Protein AF-A0A131YXI3-F1 (afdb_monomer)

pLDDT: mean 85.69, std 17.74, range [37.62, 98.31]

Mean predicted aligned error: 20.22 Å

Radius of gyration: 59.99 Å; Cα contacts (8 Å, |Δi|>4): 44; chains: 1; bounding box: 126×64×172 Å

Foldseek 3Di:
DDDDDDDDDDDDDPDDPPDDDDDDDDPDDDPVVVVVVVVVVVVVVVVVVVVVVVVVVVVVVVVVVVVVVVVVVVVVVVVVVVVVVVVVVVVVVVVVVVVVVVVVVVVVVVVVVVVVVVVVVVLVVVQWDWDQAPVGTDIDHPVVNVLLVVLPDHHPVSSVVSVVVVVVVVVVVVVVVVVVVVVVVVVVVVVVVVVVPDDDDDDDPVVVVVVVVVVVVVVVVVVVVVVVVVVVVVVVVVVVVVVVVVVVVVVVVVVVVVVVVVVVVVVVVVVVVVVVVVVVVVVVVVVVVVVVVVVVVVVVVVVVVVVD

Structure (mmCIF, N/CA/C/O backbone):
data_AF-A0A131YXI3-F1
#
_entry.id   AF-A0A131YXI3-F1
#
loop_
_atom_site.group_PDB
_atom_site.id
_atom_site.type_symbol
_atom_site.label_atom_id
_atom_site.label_alt_id
_atom_site.label_comp_id
_atom_site.label_asym_id
_atom_site.label_entity_id
_atom_site.label_seq_id
_atom_site.pdbx_PDB_ins_code
_atom_site.Cartn_x
_atom_site.Cartn_y
_atom_site.Cartn_z
_atom_site.occupancy
_atom_site.B_iso_or_equiv
_atom_site.auth_seq_id
_atom_site.auth_comp_id
_atom_site.auth_asym_id
_atom_site.auth_atom_id
_atom_site.pdbx_PDB_model_num
ATOM 1 N N . MET A 1 1 ? 8.449 35.437 -51.346 1.00 37.91 1 MET A N 1
ATOM 2 C CA . MET A 1 1 ? 9.181 36.717 -51.220 1.00 37.91 1 MET A CA 1
ATOM 3 C C . MET A 1 1 ? 10.650 36.372 -50.973 1.00 37.91 1 MET A C 1
ATOM 5 O O . MET A 1 1 ? 10.891 35.677 -50.001 1.00 37.91 1 MET A O 1
ATOM 9 N N . ARG A 1 2 ? 11.565 36.800 -51.871 1.00 43.09 2 ARG A N 1
ATOM 10 C CA . ARG A 1 2 ? 13.055 36.691 -51.828 1.00 43.09 2 ARG A CA 1
ATOM 11 C C . ARG A 1 2 ? 13.613 35.250 -51.816 1.00 43.09 2 ARG A C 1
ATOM 13 O O . ARG A 1 2 ? 13.581 34.593 -50.792 1.00 43.09 2 ARG A O 1
ATOM 20 N N . ILE A 1 3 ? 13.964 34.609 -52.938 1.00 42.53 3 ILE A N 1
ATOM 21 C CA . ILE A 1 3 ? 15.100 34.832 -53.867 1.00 42.53 3 ILE A CA 1
ATOM 22 C C . ILE A 1 3 ? 16.412 35.158 -53.142 1.00 42.53 3 ILE A C 1
ATOM 24 O O . ILE A 1 3 ? 16.565 36.275 -52.664 1.00 42.53 3 ILE A O 1
ATOM 28 N N . SER A 1 4 ? 17.335 34.187 -53.122 1.00 38.84 4 SER A N 1
ATOM 29 C CA . SER A 1 4 ? 18.690 34.334 -53.681 1.00 38.84 4 SER A CA 1
ATOM 30 C C . SER A 1 4 ? 19.349 32.960 -53.850 1.00 38.84 4 SER A C 1
ATOM 32 O O . SER A 1 4 ? 19.723 32.295 -52.889 1.00 38.84 4 SER A O 1
ATOM 34 N N . ARG A 1 5 ? 19.446 32.542 -55.116 1.00 46.75 5 ARG A N 1
ATOM 35 C CA . ARG A 1 5 ? 20.405 31.560 -55.632 1.00 46.75 5 ARG A CA 1
ATOM 36 C C . ARG A 1 5 ? 21.725 32.294 -55.839 1.00 46.75 5 ARG A C 1
ATOM 38 O O . ARG A 1 5 ? 21.709 33.295 -56.541 1.00 46.75 5 ARG A O 1
ATOM 45 N N . GLU A 1 6 ? 22.834 31.735 -55.378 1.00 42.12 6 GLU A N 1
ATOM 46 C CA . GLU A 1 6 ? 24.148 31.980 -55.978 1.00 42.12 6 GLU A CA 1
ATOM 47 C C . GLU A 1 6 ? 24.960 30.684 -55.929 1.00 42.12 6 GLU A C 1
ATOM 49 O O . GLU A 1 6 ? 25.437 30.248 -54.884 1.00 42.12 6 GLU A O 1
ATOM 54 N N . GLY A 1 7 ? 25.053 30.034 -57.091 1.00 40.47 7 GLY A N 1
ATOM 55 C CA . GLY A 1 7 ? 26.046 29.005 -57.353 1.00 40.47 7 GLY A CA 1
ATOM 56 C C . GLY A 1 7 ? 27.387 29.669 -57.646 1.00 40.47 7 GLY A C 1
ATOM 57 O O . GLY A 1 7 ? 27.450 30.647 -58.389 1.00 40.47 7 GLY A O 1
ATOM 58 N N . ARG A 1 8 ? 28.462 29.123 -57.080 1.00 46.50 8 ARG A N 1
ATOM 59 C CA . ARG A 1 8 ? 29.836 29.440 -57.476 1.00 46.50 8 ARG A CA 1
ATOM 60 C C . ARG A 1 8 ? 30.402 28.250 -58.252 1.00 46.50 8 ARG A C 1
ATOM 62 O O . ARG A 1 8 ? 30.513 27.175 -57.666 1.00 46.50 8 ARG A O 1
ATOM 69 N N . PRO A 1 9 ? 30.761 28.405 -59.535 1.00 48.03 9 PRO A N 1
ATOM 70 C CA . PRO A 1 9 ? 31.589 27.436 -60.228 1.00 48.03 9 PRO A CA 1
ATOM 71 C C . PRO A 1 9 ? 33.062 27.676 -59.882 1.00 48.03 9 PRO A C 1
ATOM 73 O O . PRO A 1 9 ? 33.543 28.809 -59.873 1.00 48.03 9 PRO A O 1
ATOM 76 N N . PHE A 1 10 ? 33.773 26.588 -59.594 1.00 40.12 10 PHE A N 1
ATOM 77 C CA . PHE A 1 10 ? 35.220 26.576 -59.422 1.00 40.12 10 PHE A CA 1
ATOM 78 C C . PHE A 1 10 ? 35.871 26.821 -60.789 1.00 40.12 10 PHE A C 1
ATOM 80 O O . PHE A 1 10 ? 35.765 26.009 -61.706 1.00 40.12 10 PHE A O 1
ATOM 87 N N . THR A 1 11 ? 36.515 27.973 -60.937 1.00 39.66 11 THR A N 1
ATOM 88 C CA . THR A 1 11 ? 37.322 28.327 -62.101 1.00 39.66 11 THR A CA 1
ATOM 89 C C . THR A 1 11 ? 38.672 27.617 -62.008 1.00 39.66 11 THR A C 1
ATOM 91 O O . THR A 1 11 ? 39.490 27.970 -61.161 1.00 39.66 11 THR A O 1
ATOM 94 N N . SER A 1 12 ? 38.931 26.645 -62.882 1.00 40.12 12 SER A N 1
ATOM 95 C CA . SER A 1 12 ? 40.293 26.199 -63.193 1.00 40.12 12 SER A CA 1
ATOM 96 C C . SER A 1 12 ? 40.657 26.729 -64.575 1.00 40.12 12 SER A C 1
ATOM 98 O O . SER A 1 12 ? 40.255 26.184 -65.602 1.00 40.12 12 SER A O 1
ATOM 100 N N . GLY A 1 13 ? 41.345 27.871 -64.591 1.00 37.62 13 GLY A N 1
ATOM 101 C CA . GLY A 1 13 ? 41.977 28.402 -65.788 1.00 37.62 13 GLY A CA 1
ATOM 102 C C . GLY A 1 13 ? 43.237 27.597 -66.079 1.00 37.62 13 GLY A C 1
ATOM 103 O O . GLY A 1 13 ? 44.231 27.726 -65.371 1.00 37.62 13 GLY A O 1
ATOM 104 N N . SER A 1 14 ? 43.195 26.776 -67.125 1.00 41.25 14 SER A N 1
ATOM 105 C CA . SER A 1 14 ? 44.393 26.238 -67.763 1.00 41.25 14 SER A CA 1
ATOM 106 C C . SER A 1 14 ? 45.003 27.346 -68.625 1.00 41.25 14 SER A C 1
ATOM 108 O O . SER A 1 14 ? 44.526 27.631 -69.723 1.00 41.25 14 SER A O 1
ATOM 110 N N . SER A 1 15 ? 46.018 28.036 -68.106 1.00 41.81 15 SER A N 1
ATOM 111 C CA . SER A 1 15 ? 46.848 28.945 -68.895 1.00 41.81 15 SER A CA 1
ATOM 112 C C . SER A 1 15 ? 47.935 28.145 -69.611 1.00 41.81 15 SER A C 1
ATOM 114 O O . SER A 1 15 ? 48.902 27.660 -69.030 1.00 41.81 15 SER A O 1
ATOM 116 N N . TYR A 1 16 ? 47.724 28.025 -70.916 1.00 45.81 16 TYR A N 1
ATOM 117 C CA . TYR A 1 16 ? 48.643 27.548 -71.938 1.00 45.81 16 TYR A CA 1
ATOM 118 C C . TYR A 1 16 ? 50.019 28.236 -71.822 1.00 45.81 16 TYR A C 1
ATOM 120 O O . TYR A 1 16 ? 50.148 29.444 -72.029 1.00 45.81 16 TYR A O 1
ATOM 128 N N . SER A 1 17 ? 51.054 27.460 -71.493 1.00 45.88 17 SER A N 1
ATOM 129 C CA . SER A 1 17 ? 52.454 27.894 -71.521 1.00 45.88 17 SER A CA 1
ATOM 130 C C . SER A 1 17 ? 52.929 27.984 -72.974 1.00 45.88 17 SER A C 1
ATOM 132 O O . SER A 1 17 ? 53.337 26.997 -73.583 1.00 45.88 17 SER A O 1
ATOM 134 N N . GLY A 1 18 ? 52.845 29.178 -73.558 1.00 43.56 18 GLY A N 1
ATOM 135 C CA . GLY A 1 18 ? 53.464 29.500 -74.840 1.00 43.56 18 GLY A CA 1
ATOM 136 C C . GLY A 1 18 ? 54.936 29.863 -74.660 1.00 43.56 18 GLY A C 1
ATOM 137 O O . GLY A 1 18 ? 55.278 31.042 -74.677 1.00 43.56 18 GLY A O 1
ATOM 138 N N . SER A 1 19 ? 55.815 28.869 -74.505 1.00 41.91 19 SER A N 1
ATOM 139 C CA . SER A 1 19 ? 57.265 29.088 -74.574 1.00 41.91 19 SER A CA 1
ATOM 140 C C . SER A 1 19 ? 57.730 28.976 -76.025 1.00 41.91 19 SER A C 1
ATOM 142 O O . SER A 1 19 ? 57.953 27.889 -76.554 1.00 41.91 19 SER A O 1
ATOM 144 N N . ARG A 1 20 ? 57.848 30.126 -76.692 1.00 48.25 20 ARG A N 1
ATOM 145 C CA . ARG A 1 20 ? 58.620 30.262 -77.929 1.00 48.25 20 ARG A CA 1
ATOM 146 C C . ARG A 1 20 ? 60.098 30.315 -77.548 1.00 48.25 20 ARG A C 1
ATOM 148 O O . ARG A 1 20 ? 60.563 31.347 -77.068 1.00 48.25 20 ARG A O 1
ATOM 155 N N . ARG A 1 21 ? 60.844 29.237 -77.788 1.00 50.53 21 ARG A N 1
ATOM 156 C CA . ARG A 1 21 ? 62.305 29.297 -77.896 1.00 50.53 21 ARG A CA 1
ATOM 157 C C . ARG A 1 21 ? 62.742 28.782 -79.261 1.00 50.53 21 ARG A C 1
ATOM 159 O O . ARG A 1 21 ? 62.328 27.723 -79.714 1.00 50.53 21 ARG A O 1
ATOM 166 N N . SER A 1 22 ? 63.493 29.664 -79.903 1.00 38.88 22 SER A N 1
ATOM 167 C CA . SER A 1 22 ? 64.064 29.606 -81.239 1.00 38.88 22 SER A CA 1
ATOM 168 C C . SER A 1 22 ? 65.143 28.531 -81.365 1.00 38.88 22 SER A C 1
ATOM 170 O O . SER A 1 22 ? 65.828 28.259 -80.385 1.00 38.88 22 SER A O 1
ATOM 172 N N . SER A 1 23 ? 65.262 28.010 -82.592 1.00 51.66 23 SER A N 1
ATOM 173 C CA . SER A 1 23 ? 66.470 27.550 -83.301 1.00 51.66 23 SER A CA 1
ATOM 174 C C . SER A 1 23 ? 67.617 26.936 -82.493 1.00 51.66 23 SER A C 1
ATOM 176 O O . SER A 1 23 ? 68.290 27.647 -81.757 1.00 51.66 23 SER A O 1
ATOM 178 N N . GLU A 1 24 ? 67.987 25.702 -82.825 1.00 40.94 24 GLU A N 1
ATOM 179 C CA . GLU A 1 24 ? 69.177 25.484 -83.656 1.00 40.94 24 GLU A CA 1
ATOM 180 C C . GLU A 1 24 ? 69.225 24.052 -84.192 1.00 40.94 24 GLU A C 1
ATOM 182 O O . GLU A 1 24 ? 68.835 23.080 -83.550 1.00 40.94 24 GLU A O 1
ATOM 187 N N . ASP A 1 25 ? 69.643 24.005 -85.444 1.00 45.81 25 ASP A N 1
ATOM 188 C CA . ASP A 1 25 ? 70.044 22.862 -86.235 1.00 45.81 25 ASP A CA 1
ATOM 189 C C . ASP A 1 25 ? 71.104 22.027 -85.496 1.00 45.81 25 ASP A C 1
ATOM 191 O O . ASP A 1 25 ? 72.118 22.544 -85.027 1.00 45.81 25 ASP A O 1
ATOM 195 N N . SER A 1 26 ? 70.852 20.731 -85.347 1.00 44.72 26 SER A N 1
ATOM 196 C CA . SER A 1 26 ? 71.839 19.736 -84.921 1.00 44.72 26 SER A CA 1
ATOM 197 C C . SER A 1 26 ? 71.417 18.394 -85.495 1.00 44.72 26 SER A C 1
ATOM 199 O O . SER A 1 26 ? 70.887 17.517 -84.815 1.00 44.72 26 SER A O 1
ATOM 201 N N . THR A 1 27 ? 71.615 18.251 -86.803 1.00 53.53 27 THR A N 1
ATOM 202 C CA . THR A 1 27 ? 71.796 16.943 -87.424 1.00 53.53 27 THR A CA 1
ATOM 203 C C . THR A 1 27 ? 73.155 16.402 -86.989 1.00 53.53 27 THR A C 1
ATOM 205 O O . THR A 1 27 ? 74.145 16.548 -87.702 1.00 53.53 27 THR A O 1
ATOM 208 N N . ASP A 1 28 ? 73.208 15.802 -85.804 1.00 45.44 28 ASP A N 1
ATOM 209 C CA . ASP A 1 28 ? 74.317 14.942 -85.406 1.00 45.44 28 ASP A CA 1
ATOM 210 C C . ASP A 1 28 ? 73.736 13.590 -84.984 1.00 45.44 28 ASP A C 1
ATOM 212 O O . ASP A 1 28 ? 72.657 13.518 -84.393 1.00 45.44 28 ASP A O 1
ATOM 216 N N . GLY A 1 29 ? 74.361 12.513 -85.452 1.00 51.72 29 GLY A N 1
ATOM 217 C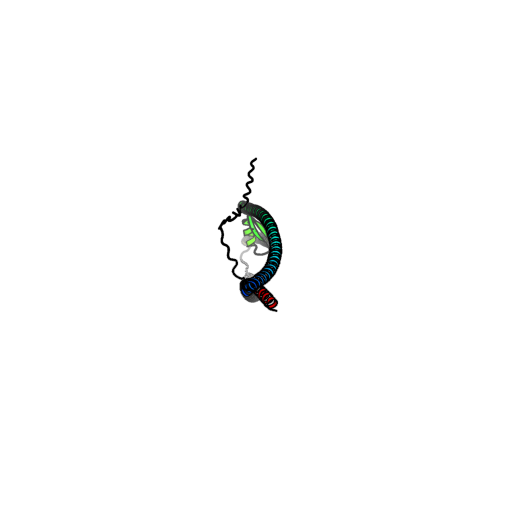 CA . GLY A 1 29 ? 73.737 11.200 -85.608 1.00 51.72 29 GLY A CA 1
ATOM 218 C C . GLY A 1 29 ? 73.033 10.682 -84.352 1.00 51.72 29 GLY A C 1
ATOM 219 O O . GLY A 1 29 ? 73.657 10.506 -83.311 1.00 51.72 29 GLY A O 1
ATOM 220 N N . LEU A 1 30 ? 71.741 10.367 -84.486 1.00 54.22 30 LEU A N 1
ATOM 221 C CA . LEU A 1 30 ? 70.986 9.590 -83.505 1.00 54.22 30 LEU A CA 1
ATOM 222 C C . LEU A 1 30 ? 71.673 8.228 -83.327 1.00 54.22 30 LEU A C 1
ATOM 224 O O . LEU A 1 30 ? 71.473 7.311 -84.128 1.00 54.22 30 LEU A O 1
ATOM 228 N N . ASP A 1 31 ? 72.501 8.098 -82.290 1.00 60.84 31 ASP A N 1
ATOM 229 C CA . ASP A 1 31 ? 73.059 6.816 -81.886 1.00 60.84 31 ASP A CA 1
ATOM 230 C C . ASP A 1 31 ? 71.870 5.916 -81.521 1.00 60.84 31 ASP A C 1
ATOM 232 O O . ASP A 1 31 ? 71.075 6.225 -80.633 1.00 60.84 31 ASP A O 1
ATOM 236 N N . GLY A 1 32 ? 71.686 4.800 -82.231 1.00 64.44 32 GLY A N 1
ATOM 237 C CA . GLY A 1 32 ? 70.520 3.923 -82.058 1.00 64.44 32 GLY A CA 1
ATOM 238 C C . GLY A 1 32 ? 70.372 3.359 -80.636 1.00 64.44 32 GLY A C 1
ATOM 239 O O . GLY A 1 32 ? 69.361 2.730 -80.330 1.00 64.44 32 GLY A O 1
ATOM 240 N N . ARG A 1 33 ? 71.369 3.563 -79.766 1.00 72.56 33 ARG A N 1
ATOM 241 C CA . ARG A 1 33 ? 71.288 3.340 -78.318 1.00 72.56 33 ARG A CA 1
ATOM 242 C C . ARG A 1 33 ? 70.350 4.317 -77.607 1.00 72.56 33 ARG A C 1
ATOM 244 O O . ARG A 1 33 ? 69.547 3.849 -76.807 1.00 72.56 33 ARG A O 1
ATOM 251 N N . ASP A 1 34 ? 70.368 5.604 -77.931 1.00 77.88 34 ASP A N 1
ATOM 252 C CA . ASP A 1 34 ? 69.569 6.618 -77.225 1.00 77.88 34 ASP A CA 1
ATOM 253 C C . ASP A 1 34 ? 68.071 6.455 -77.493 1.00 77.88 34 ASP A C 1
ATOM 255 O O . ASP A 1 34 ? 67.253 6.536 -76.578 1.00 77.88 34 ASP A O 1
ATOM 259 N N . ILE A 1 35 ? 67.706 6.103 -78.728 1.00 78.19 35 ILE A N 1
ATOM 260 C CA . ILE A 1 35 ? 66.317 5.785 -79.093 1.00 78.19 35 ILE A CA 1
ATOM 261 C C . ILE A 1 35 ? 65.833 4.526 -78.357 1.00 78.19 35 ILE A C 1
ATOM 263 O O . ILE A 1 35 ? 64.684 4.464 -77.925 1.00 78.19 35 ILE A O 1
ATOM 267 N N . ARG A 1 36 ? 66.703 3.521 -78.176 1.00 80.88 36 ARG A N 1
ATOM 268 C CA . ARG A 1 36 ? 66.360 2.310 -77.411 1.00 80.88 36 ARG A CA 1
ATOM 269 C C . ARG A 1 36 ? 66.176 2.602 -75.924 1.00 80.88 36 ARG A C 1
ATOM 271 O O . ARG A 1 36 ? 65.254 2.054 -75.333 1.00 80.88 36 ARG A O 1
ATOM 278 N N . HIS A 1 37 ? 66.999 3.470 -75.340 1.00 85.31 37 HIS A N 1
ATOM 279 C CA . HIS A 1 37 ? 66.835 3.901 -73.950 1.00 85.31 37 HIS A CA 1
ATOM 280 C C . HIS A 1 37 ? 65.542 4.701 -73.748 1.00 85.31 37 HIS A C 1
ATOM 282 O O . HIS A 1 37 ? 64.778 4.386 -72.845 1.00 85.31 37 HIS A O 1
ATOM 288 N N . GLN A 1 38 ? 65.223 5.640 -74.644 1.00 86.31 38 GLN A N 1
ATOM 289 C CA . GLN A 1 38 ? 63.955 6.378 -74.591 1.00 86.31 38 GLN A CA 1
ATOM 290 C C . GLN A 1 38 ? 62.734 5.463 -74.753 1.00 86.31 38 GLN A C 1
ATOM 292 O O . GLN A 1 38 ? 61.739 5.631 -74.051 1.00 86.31 38 GLN A O 1
ATOM 297 N N . LEU A 1 39 ? 62.805 4.474 -75.651 1.00 87.50 39 LEU A N 1
ATOM 298 C CA . LEU A 1 39 ? 61.750 3.472 -75.801 1.00 87.50 39 LEU A CA 1
ATOM 299 C C . LEU A 1 39 ? 61.578 2.658 -74.511 1.00 87.50 39 LEU A C 1
ATOM 301 O O . LEU A 1 39 ? 60.454 2.492 -74.044 1.00 87.50 39 LEU A O 1
ATOM 305 N N . GLN A 1 40 ? 62.682 2.217 -73.905 1.00 91.38 40 GLN A N 1
ATOM 306 C CA . GLN A 1 40 ? 62.667 1.481 -72.643 1.00 91.38 40 GLN A CA 1
ATOM 307 C C . GLN A 1 40 ? 62.082 2.316 -71.489 1.00 91.38 40 GLN A C 1
ATOM 309 O O . GLN A 1 40 ? 61.280 1.80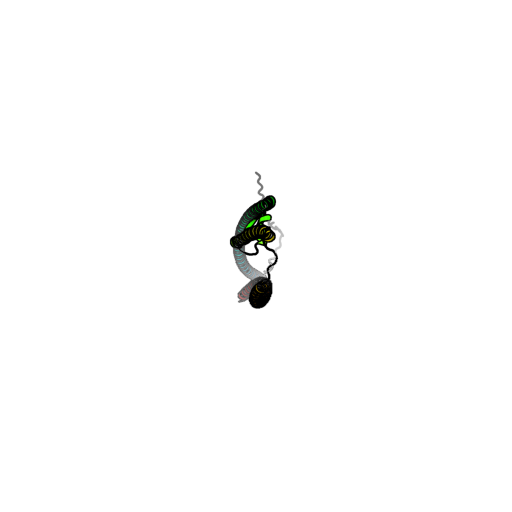1 -70.711 1.00 91.38 40 GLN A O 1
ATOM 314 N N . ASP A 1 41 ? 62.413 3.606 -71.399 1.00 91.69 41 ASP A N 1
ATOM 315 C CA . ASP A 1 41 ? 61.877 4.514 -70.377 1.00 91.69 41 ASP A CA 1
ATOM 316 C C . ASP A 1 41 ? 60.364 4.728 -70.536 1.00 91.69 41 ASP A C 1
ATOM 318 O O . ASP A 1 41 ? 59.614 4.741 -69.553 1.00 91.69 41 ASP A O 1
ATOM 322 N N . VAL A 1 42 ? 59.887 4.855 -71.780 1.00 92.69 42 VAL A N 1
ATOM 323 C CA . VAL A 1 42 ? 58.453 4.952 -72.089 1.00 92.69 42 VAL A CA 1
ATOM 324 C C . VAL A 1 42 ? 57.734 3.647 -71.747 1.00 92.69 42 VAL A C 1
ATOM 326 O O . VAL A 1 42 ? 56.666 3.684 -71.133 1.00 92.69 42 VAL A O 1
ATOM 329 N N . GLU A 1 43 ? 58.316 2.495 -72.083 1.00 92.62 43 GLU A N 1
ATOM 330 C CA . GLU A 1 43 ? 57.773 1.179 -71.732 1.00 92.62 43 GLU A CA 1
ATOM 331 C C . GLU A 1 43 ? 57.699 0.972 -70.211 1.00 92.62 43 GLU A C 1
ATOM 333 O O . GLU A 1 43 ? 56.699 0.464 -69.692 1.00 92.6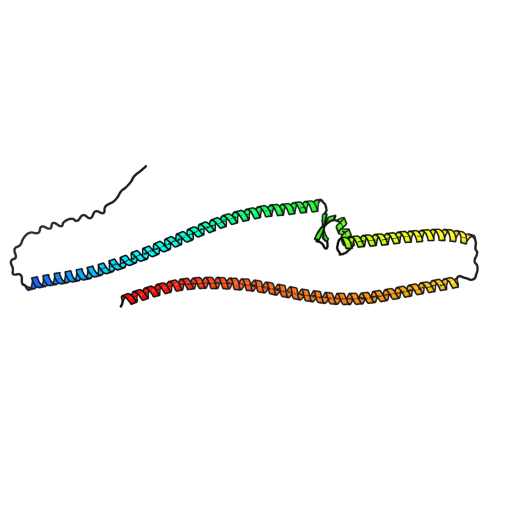2 43 GLU A O 1
ATOM 338 N N . GLU A 1 44 ? 58.722 1.396 -69.466 1.00 94.19 44 GLU A N 1
ATOM 339 C CA . GLU A 1 44 ? 58.734 1.304 -68.006 1.00 94.19 44 GLU A CA 1
ATOM 340 C C . GLU A 1 44 ? 57.725 2.269 -67.365 1.00 94.19 44 GLU A C 1
ATOM 342 O O . GLU A 1 44 ? 57.008 1.888 -66.434 1.00 94.19 44 GLU A O 1
ATOM 347 N N . SER A 1 45 ? 57.609 3.491 -67.890 1.00 94.81 45 SER A N 1
ATOM 348 C CA . SER A 1 45 ? 56.606 4.475 -67.466 1.00 94.81 45 SER A CA 1
ATOM 349 C C . SER A 1 45 ? 55.180 3.968 -67.704 1.00 94.81 45 SER A C 1
ATOM 351 O O . SER A 1 45 ? 54.342 4.006 -66.799 1.00 94.81 45 SER A O 1
ATOM 353 N N . PHE A 1 46 ? 54.916 3.389 -68.878 1.00 95.44 46 PHE A N 1
ATOM 354 C CA . PHE A 1 46 ? 53.629 2.777 -69.196 1.00 95.44 46 PHE A CA 1
ATOM 355 C C . PHE A 1 46 ? 53.312 1.600 -68.267 1.00 95.44 46 PHE A C 1
ATOM 357 O O . PHE A 1 46 ? 52.200 1.505 -67.742 1.00 95.44 46 PHE A O 1
ATOM 364 N N . ARG A 1 47 ? 54.294 0.731 -67.986 1.00 96.44 47 ARG A N 1
ATOM 365 C CA . ARG A 1 47 ? 54.129 -0.366 -67.020 1.00 96.44 47 ARG A CA 1
ATOM 366 C C . ARG A 1 47 ? 53.781 0.165 -65.624 1.00 96.44 47 ARG A C 1
ATOM 368 O O . ARG A 1 47 ? 52.856 -0.356 -65.002 1.00 96.44 47 ARG A O 1
ATOM 375 N N . LYS A 1 48 ? 54.474 1.200 -65.136 1.00 97.06 48 LYS A N 1
ATOM 376 C CA . LYS A 1 48 ? 54.176 1.840 -63.838 1.00 97.06 48 LYS A CA 1
ATOM 377 C C . LYS A 1 48 ? 52.766 2.432 -63.813 1.00 97.06 48 LYS A C 1
ATOM 379 O O . LYS A 1 48 ? 52.038 2.209 -62.848 1.00 97.06 48 LYS A O 1
ATOM 384 N N . ALA A 1 49 ? 52.354 3.113 -64.883 1.00 96.56 49 ALA A N 1
ATOM 385 C CA . A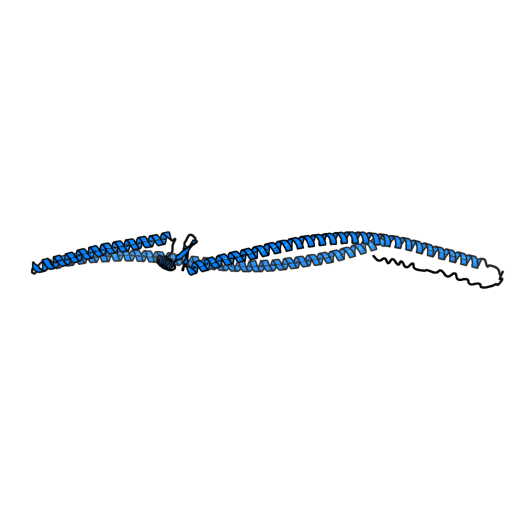LA A 1 49 ? 51.009 3.667 -65.014 1.00 96.56 49 ALA A CA 1
ATOM 386 C C . ALA A 1 49 ? 49.927 2.574 -65.020 1.00 96.56 49 ALA A C 1
ATOM 388 O O . ALA A 1 49 ? 48.909 2.726 -64.352 1.00 96.56 49 ALA A O 1
ATOM 389 N N . MET A 1 50 ? 50.155 1.447 -65.701 1.00 96.94 50 MET A N 1
ATOM 390 C CA . MET A 1 50 ? 49.233 0.304 -65.698 1.00 96.94 50 MET A CA 1
ATOM 391 C C . MET A 1 50 ? 49.083 -0.321 -64.307 1.00 96.94 50 MET A C 1
ATOM 393 O O . MET A 1 50 ? 47.964 -0.597 -63.881 1.00 96.94 50 MET A O 1
ATOM 397 N N . ILE A 1 51 ? 50.191 -0.506 -63.578 1.00 96.56 51 ILE A N 1
ATOM 398 C CA . ILE A 1 51 ? 50.162 -1.033 -62.204 1.00 96.56 51 ILE A CA 1
ATOM 399 C C . ILE A 1 51 ? 49.417 -0.067 -61.278 1.00 96.56 51 ILE A C 1
ATOM 401 O O . ILE A 1 51 ? 48.551 -0.496 -60.520 1.00 96.56 51 ILE A O 1
ATOM 405 N N . SER A 1 52 ? 49.708 1.233 -61.369 1.00 96.88 52 SER A N 1
ATOM 406 C CA . SER A 1 52 ? 49.020 2.257 -60.578 1.00 96.88 52 SER A CA 1
ATOM 407 C C . SER A 1 52 ? 47.526 2.324 -60.906 1.00 96.88 52 SER A C 1
ATOM 409 O O . SER A 1 52 ? 46.707 2.389 -59.997 1.00 96.88 52 SER A O 1
ATOM 411 N N . ASN A 1 53 ? 47.142 2.229 -62.180 1.00 95.56 53 ASN A N 1
ATOM 412 C CA . ASN A 1 53 ? 45.737 2.216 -62.584 1.00 95.56 53 ASN A CA 1
ATOM 413 C C . ASN A 1 53 ? 45.001 0.975 -62.046 1.00 95.56 53 ASN A C 1
ATOM 415 O O . ASN A 1 53 ? 43.901 1.089 -61.514 1.00 95.56 53 ASN A O 1
ATOM 419 N N . ALA A 1 54 ? 45.634 -0.202 -62.087 1.00 97.12 54 ALA A N 1
ATOM 420 C CA . ALA A 1 54 ? 45.074 -1.411 -61.482 1.00 97.12 54 ALA A CA 1
ATOM 421 C C . ALA A 1 54 ? 44.919 -1.287 -59.953 1.00 97.12 54 ALA A C 1
ATOM 423 O O . ALA A 1 54 ? 43.922 -1.739 -59.392 1.00 97.12 54 ALA A O 1
ATOM 424 N N . GLN A 1 55 ? 45.875 -0.646 -59.270 1.00 97.06 55 GLN A N 1
ATOM 425 C CA . GLN A 1 55 ? 45.761 -0.342 -57.839 1.00 97.06 55 GLN A CA 1
ATOM 426 C C . GLN A 1 55 ? 44.588 0.604 -57.557 1.00 97.06 55 GLN A C 1
ATOM 428 O O . GLN A 1 55 ? 43.784 0.320 -56.673 1.00 97.06 55 GLN A O 1
ATOM 433 N N . LEU A 1 56 ? 44.438 1.668 -58.348 1.00 97.06 56 LEU A N 1
ATOM 434 C CA . LEU A 1 56 ? 43.328 2.613 -58.220 1.00 97.06 56 LEU A CA 1
ATOM 435 C C . LEU A 1 56 ? 41.965 1.955 -58.477 1.00 97.06 56 LEU A C 1
ATOM 437 O O . LEU A 1 56 ? 40.996 2.285 -57.798 1.00 97.06 56 LEU A O 1
ATOM 441 N N . ASP A 1 57 ? 41.866 1.010 -59.415 1.00 97.50 57 ASP A N 1
ATOM 442 C CA . ASP A 1 57 ? 40.620 0.275 -59.675 1.00 97.50 57 ASP A CA 1
ATOM 443 C C . ASP A 1 57 ? 40.228 -0.627 -58.490 1.00 97.50 57 ASP A C 1
ATOM 445 O O . ASP A 1 57 ? 39.059 -0.663 -58.082 1.00 97.50 57 ASP A O 1
ATOM 449 N N . ASN A 1 58 ? 41.219 -1.276 -57.868 1.00 97.00 58 ASN A N 1
ATOM 450 C CA . ASN A 1 58 ? 41.029 -2.053 -56.643 1.00 97.00 58 ASN A CA 1
ATOM 451 C C . ASN A 1 58 ? 40.600 -1.162 -55.469 1.00 97.00 58 ASN A C 1
ATOM 453 O O . ASN A 1 58 ? 39.643 -1.491 -54.768 1.00 97.00 58 ASN A O 1
ATOM 457 N N . GLU A 1 59 ? 41.262 -0.019 -55.270 1.00 97.25 59 GLU A N 1
ATOM 458 C CA . GLU A 1 59 ? 40.911 0.949 -54.225 1.00 97.25 59 GLU A CA 1
ATOM 459 C C . GLU A 1 59 ? 39.512 1.535 -54.439 1.00 97.25 59 GLU A C 1
ATOM 461 O O . GLU A 1 59 ? 38.721 1.588 -53.497 1.00 97.25 59 GLU A O 1
ATOM 466 N N . ARG A 1 60 ? 39.156 1.901 -55.679 1.00 97.44 60 ARG A N 1
ATOM 467 C CA . ARG A 1 60 ? 37.803 2.357 -56.035 1.00 97.44 60 ARG A CA 1
ATOM 468 C C . ARG A 1 60 ? 36.765 1.307 -55.657 1.00 97.44 60 ARG A C 1
ATOM 470 O O . ARG A 1 60 ? 35.739 1.639 -55.070 1.00 97.44 60 ARG A O 1
ATOM 477 N N . THR A 1 61 ? 37.026 0.049 -55.999 1.00 97.38 61 THR A N 1
ATOM 478 C CA . THR A 1 61 ? 36.111 -1.062 -55.726 1.00 97.38 61 THR A CA 1
ATOM 479 C C . THR A 1 61 ? 35.982 -1.318 -54.220 1.00 97.38 61 THR A C 1
ATOM 481 O O . THR A 1 61 ? 34.871 -1.466 -53.718 1.00 97.38 61 THR A O 1
ATOM 484 N N . ALA A 1 62 ? 37.086 -1.273 -53.469 1.00 97.56 62 ALA A N 1
ATOM 485 C CA . ALA A 1 62 ? 37.071 -1.394 -52.010 1.00 97.56 62 ALA A CA 1
ATOM 486 C C . ALA A 1 62 ? 36.300 -0.247 -51.332 1.00 97.56 62 ALA A C 1
ATOM 488 O O . ALA A 1 62 ? 35.497 -0.487 -50.429 1.00 97.56 62 ALA A O 1
ATOM 489 N N . LEU A 1 63 ? 36.502 0.994 -51.787 1.00 97.44 63 LEU A N 1
ATOM 490 C CA . LEU A 1 63 ? 35.772 2.159 -51.286 1.00 97.44 63 LEU A CA 1
ATOM 491 C C . LEU A 1 63 ? 34.280 2.085 -51.618 1.00 97.44 63 LEU A C 1
ATOM 493 O O . LEU A 1 63 ? 33.468 2.439 -50.768 1.00 97.44 63 LEU A O 1
ATOM 497 N N . ALA A 1 64 ? 33.907 1.590 -52.801 1.00 97.25 64 ALA A N 1
ATOM 498 C CA . ALA A 1 64 ? 32.507 1.391 -53.169 1.00 97.25 64 ALA A CA 1
ATOM 499 C C . ALA A 1 64 ? 31.800 0.431 -52.194 1.00 97.25 64 ALA A C 1
ATOM 501 O O . ALA A 1 64 ? 30.774 0.793 -51.623 1.00 97.25 64 ALA A O 1
ATOM 502 N N . TYR A 1 65 ? 32.406 -0.725 -51.895 1.00 98.31 65 TYR A N 1
ATOM 503 C CA . TYR A 1 65 ? 31.872 -1.652 -50.888 1.00 98.31 65 TYR A CA 1
ATOM 504 C C . TYR A 1 65 ? 31.792 -1.042 -49.485 1.00 98.31 65 TYR A C 1
ATOM 506 O O . TYR A 1 65 ? 30.865 -1.339 -48.727 1.00 98.31 65 TYR A O 1
ATOM 514 N N . HIS A 1 66 ? 32.753 -0.187 -49.122 1.00 97.19 66 HIS A N 1
ATOM 515 C CA . HIS A 1 66 ? 32.714 0.491 -47.832 1.00 97.19 66 HIS A CA 1
ATOM 516 C C . HIS A 1 66 ? 31.555 1.489 -47.753 1.00 97.19 66 HIS A C 1
ATOM 518 O O . HIS A 1 66 ? 30.856 1.534 -46.744 1.00 97.19 66 HIS A O 1
ATOM 524 N N . VAL A 1 67 ? 31.323 2.249 -48.826 1.00 97.81 67 VAL A N 1
ATOM 525 C CA . VAL A 1 67 ? 30.189 3.173 -48.932 1.00 97.81 67 VAL A CA 1
ATOM 526 C C . VAL A 1 67 ? 28.864 2.425 -48.818 1.00 97.81 67 VAL A C 1
ATOM 528 O O . VAL A 1 67 ? 27.984 2.899 -48.108 1.00 97.81 67 VAL A O 1
ATOM 531 N N . ASP A 1 68 ? 28.720 1.271 -49.467 1.00 97.81 68 ASP A N 1
ATOM 532 C CA . ASP A 1 68 ? 27.473 0.504 -49.404 1.00 97.81 68 ASP A CA 1
ATOM 533 C C . ASP A 1 68 ? 27.233 -0.081 -48.006 1.00 97.81 68 ASP A C 1
ATOM 535 O O . ASP A 1 68 ? 26.164 0.132 -47.446 1.00 97.81 68 ASP A O 1
ATOM 539 N N . THR A 1 69 ? 28.259 -0.652 -47.365 1.00 97.81 69 THR A N 1
ATOM 540 C CA . THR A 1 69 ? 28.164 -1.079 -45.952 1.00 97.81 69 THR A CA 1
ATOM 541 C C . THR A 1 69 ? 27.743 0.074 -45.030 1.00 97.81 69 THR A C 1
ATOM 543 O O . THR A 1 69 ? 26.909 -0.098 -44.146 1.00 97.81 69 THR A O 1
ATOM 546 N N . LEU A 1 70 ? 28.311 1.270 -45.224 1.00 96.88 70 LEU A N 1
ATOM 547 C CA . LEU A 1 70 ? 27.969 2.434 -44.403 1.00 96.88 70 LEU A CA 1
ATOM 548 C C . LEU A 1 70 ? 26.538 2.931 -44.644 1.00 96.88 70 LEU A C 1
ATOM 550 O O . LEU A 1 70 ? 25.935 3.473 -43.719 1.00 96.88 70 LEU A O 1
ATOM 554 N N . LYS A 1 71 ? 25.989 2.770 -45.854 1.00 97.62 71 LYS A N 1
ATOM 555 C CA . LYS A 1 71 ? 24.575 3.073 -46.121 1.00 97.62 71 LYS A CA 1
ATOM 556 C C . LYS A 1 71 ? 23.668 2.098 -45.381 1.00 97.62 71 LYS A C 1
ATOM 558 O O . LYS A 1 71 ? 22.757 2.565 -44.707 1.00 97.62 71 LYS A O 1
ATOM 563 N N . ASP A 1 72 ? 23.968 0.801 -45.432 1.00 97.88 72 ASP A N 1
ATOM 564 C CA . ASP A 1 72 ? 23.207 -0.222 -44.704 1.00 97.88 72 ASP A CA 1
ATOM 565 C C . ASP A 1 72 ? 23.216 0.067 -43.189 1.00 97.88 72 ASP A C 1
ATOM 567 O O . ASP A 1 72 ? 22.168 0.085 -42.541 1.00 97.88 72 ASP A O 1
ATOM 571 N N . ASP A 1 73 ? 24.386 0.404 -42.629 1.00 97.38 73 ASP A N 1
ATOM 572 C CA . ASP A 1 73 ? 24.525 0.799 -41.219 1.00 97.38 73 ASP A CA 1
ATOM 573 C C . ASP A 1 73 ? 23.722 2.077 -40.892 1.00 97.38 73 ASP A C 1
ATOM 575 O O . ASP A 1 73 ? 23.127 2.199 -39.814 1.00 97.38 73 ASP A O 1
ATOM 579 N N . MET A 1 74 ? 23.702 3.058 -41.803 1.00 96.12 74 MET A N 1
ATOM 580 C CA . MET A 1 74 ? 22.917 4.286 -41.644 1.00 96.12 74 MET A CA 1
ATOM 581 C C . MET A 1 74 ? 21.409 4.021 -41.672 1.00 96.12 74 MET A C 1
ATOM 583 O O . MET A 1 74 ? 20.671 4.634 -40.893 1.00 96.12 74 MET A O 1
ATOM 587 N N . GLU A 1 75 ? 20.944 3.136 -42.550 1.00 96.38 75 GLU A N 1
ATOM 588 C CA . GLU A 1 75 ? 19.540 2.732 -42.635 1.00 96.38 75 GLU A CA 1
ATOM 589 C C . GLU A 1 75 ? 19.114 2.014 -41.350 1.00 96.38 75 GLU A C 1
ATOM 591 O O . GLU A 1 75 ? 18.149 2.435 -40.705 1.00 96.38 75 GLU A O 1
ATOM 596 N N . GLU A 1 76 ? 19.904 1.044 -40.879 1.00 96.31 76 GLU A N 1
ATOM 597 C CA . GLU A 1 76 ? 19.635 0.319 -39.631 1.00 96.31 76 GLU A CA 1
ATOM 598 C C . GLU A 1 76 ? 19.598 1.267 -38.416 1.00 96.31 76 GLU A C 1
ATOM 600 O O . GLU A 1 76 ? 18.735 1.163 -37.535 1.00 96.31 76 GLU A O 1
ATOM 605 N N . LEU A 1 77 ? 20.517 2.238 -38.352 1.00 95.94 77 LEU A N 1
ATOM 606 C CA . LEU A 1 77 ? 20.537 3.228 -37.275 1.00 95.94 77 LEU A CA 1
ATOM 607 C C . LEU A 1 77 ? 19.319 4.161 -37.329 1.00 95.94 77 LEU A C 1
ATOM 609 O O . LEU A 1 77 ? 18.780 4.534 -36.283 1.00 95.94 77 LEU A O 1
ATOM 613 N N . THR A 1 78 ? 18.861 4.508 -38.533 1.00 95.50 78 THR A N 1
ATOM 614 C CA . THR A 1 78 ? 17.662 5.330 -38.741 1.00 95.50 78 THR A CA 1
ATOM 615 C C . THR A 1 78 ? 16.408 4.599 -38.263 1.00 95.50 78 THR A C 1
ATOM 617 O O . THR A 1 78 ? 15.589 5.185 -37.549 1.00 95.50 78 THR A O 1
ATOM 620 N N . GLU A 1 79 ? 16.275 3.309 -38.572 1.00 96.50 79 GLU A N 1
ATOM 621 C CA . GLU A 1 79 ? 15.167 2.478 -38.090 1.00 96.50 79 GLU A CA 1
ATOM 622 C C . GLU A 1 79 ? 15.165 2.355 -36.562 1.00 96.50 79 GLU A C 1
ATOM 624 O O . GLU A 1 79 ? 14.134 2.578 -35.917 1.00 96.50 79 GLU A O 1
ATOM 629 N N . LYS A 1 80 ? 16.332 2.091 -35.957 1.00 94.62 80 LYS A N 1
ATOM 630 C CA . LYS A 1 80 ? 16.488 2.047 -34.493 1.00 94.62 80 LYS A CA 1
ATOM 631 C C . LYS A 1 80 ? 16.093 3.372 -33.846 1.00 94.62 80 LYS A C 1
ATOM 633 O O . LYS A 1 80 ? 15.383 3.379 -32.839 1.00 94.62 80 LYS A O 1
ATOM 638 N N . PHE A 1 81 ? 16.511 4.496 -34.426 1.00 95.69 81 PHE A N 1
ATOM 639 C CA . PHE A 1 81 ? 16.149 5.821 -33.931 1.00 95.69 81 PHE A CA 1
ATOM 640 C C . PHE A 1 81 ? 14.635 6.063 -33.989 1.00 95.69 81 PHE A C 1
ATOM 642 O O . PHE A 1 81 ? 14.045 6.526 -33.009 1.00 95.69 81 PHE A O 1
ATOM 649 N N . LEU A 1 82 ? 13.987 5.712 -35.104 1.00 95.94 82 LEU A N 1
ATOM 650 C CA . LEU A 1 82 ? 12.535 5.829 -35.259 1.00 95.94 82 LEU A CA 1
ATOM 651 C C . LEU A 1 82 ? 11.780 4.962 -34.246 1.00 95.94 82 LEU A C 1
ATOM 653 O O . LEU A 1 82 ? 10.791 5.420 -33.667 1.00 95.94 82 LEU A O 1
ATOM 657 N N . HIS A 1 83 ? 12.262 3.745 -33.991 1.00 93.44 83 HIS A N 1
ATOM 658 C CA . HIS A 1 83 ? 11.678 2.848 -33.000 1.00 93.44 83 HIS A CA 1
ATOM 659 C C . HIS A 1 83 ? 11.755 3.438 -31.585 1.00 93.44 83 HIS A C 1
ATOM 661 O O . HIS A 1 83 ? 10.728 3.594 -30.926 1.00 93.44 83 HIS A O 1
ATOM 667 N N . VAL A 1 84 ? 12.940 3.889 -31.161 1.00 93.25 84 VAL A N 1
ATOM 668 C CA . VAL A 1 84 ? 13.130 4.535 -29.850 1.00 93.25 84 VAL A CA 1
ATOM 669 C C . VAL A 1 84 ? 12.283 5.805 -29.722 1.00 93.25 84 VAL A C 1
ATOM 671 O O . VAL A 1 84 ? 11.699 6.063 -28.669 1.00 93.25 84 VAL A O 1
ATOM 674 N N . GLN A 1 85 ? 12.167 6.597 -30.790 1.00 96.06 85 GLN A N 1
ATOM 675 C CA . GLN A 1 85 ? 11.329 7.794 -30.789 1.00 96.06 85 GLN A CA 1
ATOM 676 C C . GLN A 1 85 ? 9.840 7.453 -30.611 1.00 96.06 85 GLN A C 1
ATOM 678 O O . GLN A 1 85 ? 9.131 8.167 -29.896 1.00 96.06 85 GLN A O 1
ATOM 683 N N . LYS A 1 86 ? 9.352 6.381 -31.246 1.00 96.44 86 LYS A N 1
ATOM 684 C CA . LYS A 1 86 ? 7.976 5.900 -31.068 1.00 96.44 86 LYS A CA 1
ATOM 685 C C . LYS A 1 86 ? 7.742 5.438 -29.629 1.00 96.44 86 LYS A C 1
ATOM 687 O O . LYS A 1 86 ? 6.818 5.936 -28.990 1.00 96.44 86 LYS A O 1
ATOM 692 N N . ASP A 1 87 ? 8.625 4.598 -29.100 1.00 92.94 87 ASP A N 1
ATOM 693 C CA . ASP A 1 87 ? 8.547 4.104 -27.723 1.00 92.94 87 ASP A CA 1
ATOM 694 C C . ASP A 1 87 ? 8.561 5.242 -26.700 1.00 92.94 87 ASP A C 1
ATOM 696 O O . ASP A 1 87 ? 7.820 5.217 -25.717 1.00 92.94 87 ASP A O 1
ATOM 700 N N . HIS A 1 88 ? 9.378 6.271 -26.932 1.00 93.81 88 HIS A N 1
ATOM 701 C CA . HIS A 1 88 ? 9.393 7.459 -26.088 1.00 93.81 88 HIS A CA 1
ATOM 702 C C . HIS A 1 88 ? 8.039 8.181 -26.104 1.00 93.81 88 HIS A C 1
ATOM 704 O O . HIS A 1 88 ? 7.529 8.535 -25.044 1.00 93.81 88 HIS A O 1
ATOM 710 N N . ARG A 1 89 ? 7.420 8.367 -27.279 1.00 95.50 89 ARG A N 1
ATOM 711 C CA . ARG A 1 89 ? 6.089 8.992 -27.381 1.00 95.50 89 ARG A CA 1
ATOM 712 C C . ARG A 1 89 ? 5.022 8.179 -26.653 1.00 95.50 89 ARG A C 1
ATOM 714 O O . ARG A 1 89 ? 4.189 8.766 -25.965 1.00 95.50 89 ARG A O 1
ATOM 721 N N . ASP A 1 90 ? 5.052 6.858 -26.788 1.00 94.38 90 ASP A N 1
ATOM 722 C CA . ASP A 1 90 ? 4.079 5.975 -26.144 1.00 94.38 90 ASP A CA 1
ATOM 723 C C . ASP A 1 90 ? 4.252 5.977 -24.615 1.00 94.38 90 ASP A C 1
ATOM 725 O O . ASP A 1 90 ? 3.270 6.133 -23.885 1.00 94.38 90 ASP A O 1
ATOM 729 N N . LYS A 1 91 ? 5.497 5.942 -24.116 1.00 94.62 91 LYS A N 1
ATOM 730 C CA . LYS A 1 91 ? 5.798 6.090 -22.681 1.00 94.62 91 LYS A CA 1
ATOM 731 C C . LYS A 1 91 ? 5.380 7.454 -22.131 1.00 94.62 91 LYS A C 1
ATOM 733 O O . LYS A 1 91 ? 4.802 7.508 -21.049 1.00 94.62 91 LYS A O 1
ATOM 738 N N . SER A 1 92 ? 5.613 8.541 -22.867 1.00 95.19 92 SER A N 1
ATOM 739 C CA . SER A 1 92 ? 5.186 9.886 -22.458 1.00 95.19 92 SER A CA 1
ATOM 740 C C . SER A 1 92 ? 3.660 9.996 -22.359 1.00 95.19 92 SER A C 1
ATOM 742 O O . SER A 1 92 ? 3.150 10.516 -21.372 1.00 95.19 92 SER A O 1
ATOM 744 N N . ARG A 1 93 ? 2.910 9.417 -23.308 1.00 97.00 93 ARG A N 1
ATOM 745 C CA . ARG A 1 93 ? 1.436 9.359 -23.235 1.00 97.00 93 ARG A CA 1
ATOM 746 C C . ARG A 1 93 ? 0.940 8.556 -22.032 1.00 97.00 93 ARG A C 1
ATOM 748 O O . ARG A 1 93 ? -0.018 8.968 -21.381 1.00 97.00 93 ARG A O 1
ATOM 755 N N . ALA A 1 94 ? 1.576 7.421 -21.739 1.00 95.31 94 ALA A N 1
ATOM 756 C CA . ALA A 1 94 ? 1.243 6.611 -20.570 1.00 95.31 94 ALA A CA 1
ATOM 757 C C . ALA A 1 94 ? 1.525 7.364 -19.259 1.00 95.31 94 ALA A C 1
ATOM 759 O O . ALA A 1 94 ? 0.711 7.324 -18.338 1.00 95.31 94 ALA A O 1
ATOM 760 N N . LEU A 1 95 ? 2.640 8.098 -19.195 1.00 95.12 95 LEU A N 1
ATOM 761 C CA . LEU A 1 95 ? 2.983 8.950 -18.059 1.00 95.12 95 LEU A CA 1
ATOM 762 C C . LEU A 1 95 ? 1.945 10.061 -17.857 1.00 95.12 95 LEU A C 1
ATOM 764 O O . LEU A 1 95 ? 1.465 10.234 -16.738 1.00 95.12 95 LEU A O 1
ATOM 768 N N . ASP A 1 96 ? 1.543 10.757 -18.922 1.00 95.88 96 ASP A N 1
ATOM 769 C CA . ASP A 1 96 ? 0.504 11.792 -18.850 1.00 95.88 96 ASP A CA 1
ATOM 770 C C . ASP A 1 96 ? -0.828 11.226 -18.340 1.00 95.88 96 ASP A C 1
ATOM 772 O O . ASP A 1 96 ? -1.536 11.882 -17.573 1.00 95.88 96 ASP A O 1
ATOM 776 N N . GLN A 1 97 ? -1.180 10.006 -18.755 1.00 96.31 97 GLN A N 1
ATOM 777 C CA . GLN A 1 97 ? -2.388 9.334 -18.288 1.00 96.31 97 GLN A CA 1
ATOM 778 C C . GLN A 1 97 ? -2.303 9.001 -16.793 1.00 96.31 97 GLN A C 1
ATOM 780 O O . GLN A 1 97 ? -3.188 9.396 -16.035 1.00 96.31 97 GLN A O 1
ATOM 785 N N . LEU A 1 98 ? -1.204 8.382 -16.352 1.00 95.00 98 LEU A N 1
ATOM 786 C CA . LEU A 1 98 ? -0.972 8.080 -14.937 1.00 95.00 98 LEU A CA 1
ATOM 787 C C . LEU A 1 98 ? -0.989 9.342 -14.065 1.00 95.00 98 LEU A C 1
ATOM 789 O O . LEU A 1 98 ? -1.534 9.325 -12.966 1.00 95.00 98 LEU A O 1
ATOM 793 N N . GLN A 1 99 ? -0.453 10.463 -14.553 1.00 97.50 99 GLN A N 1
ATOM 794 C CA . GLN A 1 99 ? -0.507 11.743 -13.842 1.00 97.50 99 GLN A CA 1
ATOM 795 C C . GLN A 1 99 ? -1.925 12.313 -13.706 1.00 97.50 99 GLN A C 1
ATOM 797 O O . GLN A 1 99 ? -2.194 13.064 -12.765 1.00 97.50 99 GLN A O 1
ATOM 802 N N . ARG A 1 100 ? -2.829 12.033 -14.652 1.00 97.50 100 ARG A N 1
ATOM 803 C CA . ARG A 1 100 ? -4.243 12.422 -14.526 1.00 97.50 100 ARG A CA 1
ATOM 804 C C . ARG A 1 100 ? -4.947 11.551 -13.498 1.00 97.50 100 ARG A C 1
ATOM 806 O O . ARG A 1 100 ? -5.666 12.084 -12.662 1.00 97.50 100 ARG A O 1
ATOM 813 N N . ASP A 1 101 ? -4.710 10.247 -13.540 1.00 96.94 101 ASP A N 1
ATOM 814 C CA . ASP A 1 101 ? -5.350 9.302 -12.624 1.00 96.94 101 ASP A CA 1
ATOM 815 C C . ASP A 1 101 ? -4.869 9.516 -11.183 1.00 96.94 101 ASP A C 1
ATOM 817 O O . ASP A 1 101 ? -5.680 9.552 -10.262 1.00 96.94 101 ASP A O 1
ATOM 821 N N . LEU A 1 102 ? -3.577 9.797 -10.991 1.00 96.38 102 LEU A N 1
ATOM 822 C CA . LEU A 1 102 ? -3.027 10.164 -9.687 1.00 96.38 102 LEU A CA 1
ATOM 823 C C . LEU A 1 102 ? -3.674 11.436 -9.122 1.00 96.38 102 LEU A C 1
ATOM 825 O O . LEU A 1 102 ? -4.014 11.462 -7.944 1.00 96.38 102 LEU A O 1
ATOM 829 N N . ARG A 1 103 ? -3.891 12.466 -9.950 1.00 97.62 103 ARG A N 1
ATOM 830 C CA . ARG A 1 103 ? -4.583 13.690 -9.515 1.00 97.62 103 ARG A CA 1
ATOM 831 C C . ARG A 1 103 ? -6.021 13.417 -9.080 1.00 97.62 103 ARG A C 1
ATOM 833 O O . ARG A 1 103 ? -6.415 13.871 -8.014 1.00 97.62 103 ARG A O 1
ATOM 840 N N . LYS A 1 104 ? -6.770 12.619 -9.847 1.00 97.38 104 LYS A N 1
ATOM 841 C CA . LYS A 1 104 ? -8.140 12.223 -9.475 1.00 97.38 104 LYS A CA 1
ATOM 842 C C . LYS A 1 104 ? -8.174 11.475 -8.146 1.00 97.38 104 LYS A C 1
ATOM 844 O O . LYS A 1 104 ? -8.964 11.815 -7.278 1.00 97.38 104 LYS A O 1
ATOM 849 N N . LEU A 1 105 ? -7.277 10.507 -7.959 1.00 97.25 105 LEU A N 1
ATOM 850 C CA . LEU A 1 105 ? -7.194 9.753 -6.707 1.00 97.25 105 LEU A CA 1
ATOM 851 C C . LEU A 1 105 ? -6.819 10.644 -5.518 1.00 97.25 105 LEU A C 1
ATOM 853 O O . LEU A 1 105 ? -7.308 10.423 -4.416 1.00 97.25 105 LEU A O 1
ATOM 857 N N . GLN A 1 106 ? -5.968 11.654 -5.718 1.00 97.38 106 GLN A N 1
ATOM 858 C CA . GLN A 1 106 ? -5.649 12.634 -4.677 1.00 97.38 106 GLN A CA 1
ATOM 859 C C . GLN A 1 106 ? -6.866 13.486 -4.300 1.00 97.38 106 GLN A C 1
ATOM 861 O O . GLN A 1 106 ? -7.106 13.697 -3.113 1.00 97.38 106 GLN A O 1
ATOM 866 N N . GLU A 1 107 ? -7.641 13.940 -5.286 1.00 97.69 107 GLU A N 1
ATOM 867 C CA . GLU A 1 107 ? -8.889 14.679 -5.061 1.00 97.69 107 GLU A CA 1
ATOM 868 C C . GLU A 1 107 ? -9.922 13.814 -4.320 1.00 97.69 107 GLU A C 1
ATOM 870 O O . GLU A 1 107 ? -10.477 14.247 -3.312 1.00 97.69 107 GLU A O 1
ATOM 875 N N . GLU A 1 108 ? -10.126 12.565 -4.749 1.00 97.62 108 GLU A N 1
ATOM 876 C CA . GLU A 1 108 ? -11.015 11.607 -4.077 1.00 97.62 108 GLU A CA 1
ATOM 877 C C . GLU A 1 108 ? -10.571 11.322 -2.638 1.00 97.62 108 GLU A C 1
ATOM 879 O O . GLU A 1 108 ? -11.393 11.304 -1.723 1.00 97.62 108 GLU A O 1
ATOM 884 N N . ASN A 1 109 ? -9.267 11.142 -2.410 1.00 96.75 109 ASN A N 1
ATOM 885 C CA . ASN A 1 109 ? -8.734 10.910 -1.073 1.00 96.75 109 ASN A CA 1
ATOM 886 C C . ASN A 1 109 ? -8.971 12.117 -0.157 1.00 96.75 109 ASN A C 1
ATOM 888 O O . ASN A 1 109 ? -9.404 11.935 0.977 1.00 96.75 109 ASN A O 1
ATOM 892 N N . ALA A 1 110 ? -8.757 13.336 -0.660 1.00 97.81 110 ALA A N 1
ATOM 893 C CA . ALA A 1 110 ? -9.028 14.558 0.089 1.00 97.81 110 ALA A CA 1
ATOM 894 C C . ALA A 1 110 ? -10.515 14.682 0.460 1.00 97.81 110 ALA A C 1
ATOM 896 O O . ALA A 1 110 ? -10.836 15.007 1.601 1.00 97.81 110 ALA A O 1
ATOM 897 N N . LEU A 1 111 ? -11.426 14.361 -0.467 1.00 97.81 111 LEU A N 1
ATOM 898 C CA . LEU A 1 111 ? -12.867 14.356 -0.196 1.00 97.81 111 LEU A CA 1
ATOM 899 C C . LEU A 1 111 ? -13.254 13.318 0.865 1.00 97.81 111 LEU A C 1
ATOM 901 O O . LEU A 1 111 ? -14.050 13.617 1.752 1.00 97.81 111 LEU A O 1
ATOM 905 N N . LEU A 1 112 ? -12.688 12.110 0.802 1.00 97.88 112 LEU A N 1
ATOM 906 C CA . LEU A 1 112 ? -12.948 11.062 1.792 1.00 97.88 112 LEU A CA 1
ATOM 907 C C . LEU A 1 112 ? -12.394 11.421 3.174 1.00 97.88 112 LEU A C 1
ATOM 909 O O . LEU A 1 112 ? -13.075 11.201 4.173 1.00 97.88 112 LEU A O 1
ATOM 913 N N . GLN A 1 113 ? -11.188 11.989 3.239 1.00 98.06 113 GLN A N 1
ATOM 914 C CA . GLN A 1 113 ? -10.603 12.478 4.490 1.00 98.06 113 GLN A CA 1
ATOM 915 C C . GLN A 1 113 ? -11.472 13.565 5.119 1.00 98.06 113 GLN A C 1
ATOM 917 O O . GLN A 1 113 ? -11.752 13.509 6.314 1.00 98.06 113 GLN A O 1
ATOM 922 N N . GLU A 1 114 ? -11.945 14.515 4.312 1.00 97.69 114 GLU A N 1
ATOM 923 C CA . GLU A 1 114 ? -12.844 15.565 4.781 1.00 97.69 114 GLU A CA 1
ATOM 924 C C . GLU A 1 114 ? -14.190 14.992 5.247 1.00 97.69 114 GLU A C 1
ATOM 926 O O . GLU A 1 114 ? -14.697 15.389 6.292 1.00 97.69 114 GLU A O 1
ATOM 931 N N . GLY A 1 115 ? -14.739 14.001 4.539 1.00 97.44 115 GLY A N 1
ATOM 932 C CA . GLY A 1 115 ? -15.956 13.304 4.960 1.00 97.44 115 GLY A CA 1
ATOM 933 C C . GLY A 1 115 ? -15.798 12.571 6.297 1.00 97.44 115 GLY A C 1
ATOM 934 O O . GLY A 1 115 ? -16.694 12.626 7.139 1.00 97.44 115 GLY A O 1
ATOM 935 N N . ILE A 1 116 ? -14.651 11.923 6.529 1.00 96.50 116 ILE A N 1
ATOM 936 C CA . ILE A 1 116 ? -14.326 11.302 7.824 1.00 96.50 116 ILE A CA 1
ATOM 937 C C . ILE A 1 116 ? -14.207 12.373 8.909 1.00 96.50 116 ILE A C 1
ATOM 939 O O . ILE A 1 116 ? -14.814 12.223 9.963 1.00 96.50 116 ILE A O 1
ATOM 943 N N . ARG A 1 117 ? -13.497 13.473 8.634 1.00 97.44 117 ARG A N 1
ATOM 944 C CA . ARG A 1 117 ? -13.337 14.591 9.573 1.00 97.44 117 ARG A CA 1
ATOM 945 C C . ARG A 1 117 ? -14.687 15.161 10.003 1.00 97.44 117 ARG A C 1
ATOM 947 O O . ARG A 1 117 ? -14.934 15.293 11.194 1.00 97.44 117 ARG A O 1
ATOM 954 N N . GLN A 1 118 ? -15.580 15.429 9.051 1.00 97.06 118 GLN A N 1
ATOM 955 C CA . GLN A 1 118 ? -16.931 15.928 9.330 1.00 97.06 118 GLN A CA 1
ATOM 956 C C . GLN A 1 118 ? -17.766 14.926 10.128 1.00 97.06 118 GLN A C 1
ATOM 958 O O . GLN A 1 118 ? -18.500 15.313 11.036 1.00 97.06 118 GLN A O 1
ATOM 963 N N . ARG A 1 119 ? -17.662 13.630 9.810 1.00 94.69 119 ARG A N 1
ATOM 964 C CA . ARG A 1 119 ? -18.324 12.579 10.587 1.00 94.69 119 ARG A CA 1
ATOM 965 C C . ARG A 1 119 ? -17.819 12.577 12.028 1.00 94.69 119 ARG A C 1
ATOM 967 O O . ARG A 1 119 ? -18.635 12.539 12.938 1.00 94.69 119 ARG A O 1
ATOM 974 N N . ASP A 1 120 ? -16.509 12.622 12.231 1.00 93.44 120 ASP A N 1
ATOM 975 C CA . ASP A 1 120 ? -15.906 12.570 13.562 1.00 93.44 120 ASP A CA 1
ATOM 976 C C . ASP A 1 120 ? -16.242 13.840 14.375 1.00 93.44 120 ASP A C 1
ATOM 978 O O . ASP A 1 120 ? -16.613 13.727 15.541 1.00 93.44 120 ASP A O 1
ATOM 982 N N . GLU A 1 121 ? -16.263 15.022 13.744 1.00 95.69 121 GLU A N 1
ATOM 983 C CA . GLU A 1 121 ? -16.764 16.269 14.352 1.00 95.69 121 GLU A CA 1
ATOM 984 C C . GLU A 1 121 ? -18.234 16.152 14.785 1.00 95.69 121 GLU A C 1
ATOM 986 O O . GLU A 1 121 ? -18.599 16.603 15.869 1.00 95.69 121 GLU A O 1
ATOM 991 N N . LEU A 1 122 ? -19.095 15.530 13.970 1.00 95.50 122 LEU A N 1
ATOM 992 C CA . LEU A 1 122 ? -20.496 15.298 14.337 1.00 95.50 122 LEU A CA 1
ATOM 993 C C . LEU A 1 122 ? -20.632 14.302 15.492 1.00 95.50 122 LEU A C 1
ATOM 995 O O . LEU A 1 122 ? -21.507 14.474 16.339 1.00 95.50 122 LEU A O 1
ATOM 999 N N . ILE A 1 123 ? -19.802 13.263 15.529 1.00 93.44 123 ILE A N 1
ATOM 1000 C CA . ILE A 1 123 ? -19.776 12.286 16.623 1.00 93.44 123 ILE A CA 1
ATOM 1001 C C . ILE A 1 123 ? -19.424 12.993 17.936 1.00 93.44 123 ILE A C 1
ATOM 1003 O O . ILE A 1 123 ? -20.157 12.860 18.918 1.00 93.44 123 ILE A O 1
ATOM 1007 N N . GLU A 1 124 ? -18.367 13.806 17.920 1.00 91.12 124 GLU A N 1
ATOM 1008 C CA . GLU A 1 124 ? -17.912 14.575 19.077 1.00 91.12 124 GLU A CA 1
ATOM 1009 C C . GLU A 1 124 ? -18.945 15.627 19.509 1.00 91.12 124 GLU A C 1
ATOM 1011 O O . GLU A 1 124 ? -19.296 15.700 20.686 1.00 91.12 124 GLU A O 1
ATOM 1016 N N . ALA A 1 125 ? -19.512 16.387 18.566 1.00 93.50 125 ALA A N 1
ATOM 1017 C CA . ALA A 1 125 ? -20.521 17.409 18.853 1.00 93.50 125 ALA A CA 1
ATOM 1018 C C . ALA A 1 125 ? -21.803 16.834 19.482 1.00 93.50 125 ALA A C 1
ATOM 1020 O O . ALA A 1 125 ? -22.477 17.525 20.245 1.00 93.50 125 ALA A O 1
ATOM 1021 N N . ASN A 1 126 ? -22.137 15.576 19.177 1.00 93.38 126 ASN A N 1
ATOM 1022 C CA . ASN A 1 126 ? -23.267 14.867 19.781 1.00 93.38 126 ASN A CA 1
ATOM 1023 C C . ASN A 1 126 ? -22.888 14.094 21.061 1.00 93.38 126 ASN A C 1
ATOM 1025 O O . ASN A 1 126 ? -23.739 13.397 21.613 1.00 93.38 126 ASN A O 1
ATOM 1029 N N . GLY A 1 127 ? -21.640 14.194 21.540 1.00 92.88 127 GLY A N 1
ATOM 1030 C CA . GLY A 1 127 ? -21.174 13.508 22.751 1.00 92.88 127 GLY A CA 1
ATOM 1031 C C . GLY A 1 127 ? -21.215 11.981 22.639 1.00 92.88 127 GLY A C 1
ATOM 1032 O O . GLY A 1 127 ? -21.426 11.284 23.637 1.00 92.88 127 GLY A O 1
ATOM 1033 N N . LEU A 1 128 ? -21.086 11.459 21.418 1.00 94.19 128 LEU A N 1
ATOM 1034 C CA . LEU A 1 128 ? -21.105 10.029 21.155 1.00 94.19 128 LEU A CA 1
ATOM 1035 C C . LEU A 1 128 ? -19.685 9.464 21.178 1.00 94.19 128 LEU A C 1
ATOM 1037 O O . LEU A 1 128 ? -18.722 10.113 20.776 1.00 94.19 128 LEU A O 1
ATOM 1041 N N . VAL A 1 129 ? -19.568 8.216 21.610 1.00 91.38 129 VAL A N 1
ATOM 1042 C CA . VAL A 1 129 ? -18.316 7.468 21.677 1.00 91.38 129 VAL A CA 1
ATOM 1043 C C . VAL A 1 129 ? -18.485 6.108 21.012 1.00 91.38 129 VAL A C 1
ATOM 1045 O O . VAL A 1 129 ? -19.572 5.526 20.995 1.00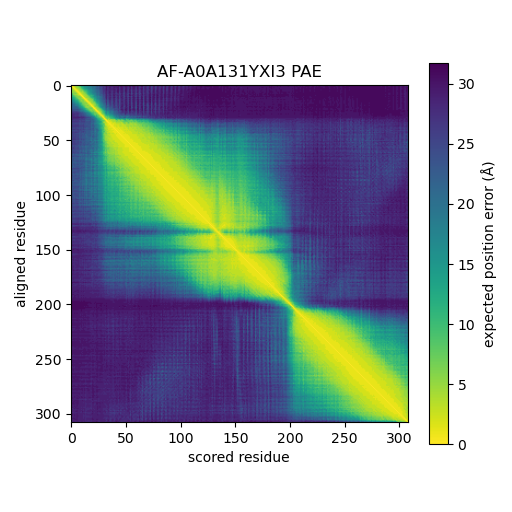 91.38 129 VAL A O 1
ATOM 1048 N N . LEU A 1 130 ? -17.393 5.603 20.442 1.00 89.00 130 LEU A N 1
ATOM 1049 C CA . LEU A 1 130 ? -17.345 4.274 19.842 1.00 89.00 130 LEU A CA 1
ATOM 1050 C C . LEU A 1 130 ? -17.091 3.234 20.931 1.00 89.00 130 LEU A C 1
ATOM 1052 O O . LEU A 1 130 ? -16.056 3.265 21.597 1.00 89.00 130 LEU A O 1
ATOM 1056 N N . VAL A 1 131 ? -18.013 2.288 21.076 1.00 87.12 131 VAL A N 1
ATOM 1057 C CA . VAL A 1 131 ? -17.873 1.140 21.973 1.00 87.12 131 VAL A CA 1
ATOM 1058 C C . VAL A 1 131 ? -17.739 -0.120 21.139 1.00 87.12 131 VAL A C 1
ATOM 1060 O O . VAL A 1 131 ? -18.535 -0.389 20.241 1.00 87.12 131 VAL A O 1
ATOM 1063 N N . GLN A 1 132 ? -16.704 -0.902 21.431 1.00 81.44 132 GLN A N 1
ATOM 1064 C CA . GLN A 1 132 ? -16.425 -2.131 20.707 1.00 81.44 132 GLN A CA 1
ATOM 1065 C C . GLN A 1 132 ? -17.360 -3.240 21.200 1.00 81.44 132 GLN A C 1
ATOM 1067 O O . GLN A 1 132 ? -17.237 -3.735 22.323 1.00 81.44 132 GLN A O 1
ATOM 1072 N N . ASN A 1 133 ? -18.308 -3.623 20.353 1.00 75.31 133 ASN A N 1
ATOM 1073 C CA . ASN A 1 133 ? -19.199 -4.750 20.579 1.00 75.31 133 ASN A CA 1
ATOM 1074 C C . ASN A 1 133 ? -18.699 -5.955 19.767 1.00 75.31 133 ASN A C 1
ATOM 1076 O O . ASN A 1 133 ? -17.912 -5.811 18.833 1.00 75.31 133 ASN A O 1
ATOM 1080 N N . GLY A 1 134 ? -19.112 -7.168 20.151 1.00 68.25 134 GLY A N 1
ATOM 1081 C CA . GLY A 1 134 ? -18.641 -8.407 19.510 1.00 68.25 134 GLY A CA 1
ATOM 1082 C C . GLY A 1 134 ? -18.865 -8.456 17.992 1.00 68.25 134 GLY A C 1
ATOM 1083 O O . GLY A 1 134 ? -18.096 -9.111 17.296 1.00 68.25 134 GLY A O 1
ATOM 1084 N N . ASP A 1 135 ? -19.857 -7.711 17.496 1.00 71.75 135 ASP A N 1
ATOM 1085 C CA . ASP A 1 135 ? -20.235 -7.638 16.080 1.00 71.75 135 ASP A CA 1
ATOM 1086 C C . ASP A 1 135 ? -19.661 -6.405 15.354 1.00 71.75 135 ASP A C 1
ATOM 1088 O O . ASP A 1 135 ? -19.867 -6.236 14.152 1.00 71.75 135 ASP A O 1
ATOM 1092 N N . GLY A 1 136 ? -18.918 -5.545 16.060 1.00 77.00 136 GLY A N 1
ATOM 1093 C CA . GLY A 1 136 ? -18.350 -4.312 15.522 1.00 77.00 136 GLY A CA 1
ATOM 1094 C C . GLY A 1 136 ? -18.465 -3.121 16.477 1.00 77.00 136 GLY A C 1
ATOM 1095 O O . GLY A 1 136 ? -18.979 -3.246 17.588 1.00 77.00 136 GLY A O 1
ATOM 1096 N N . PRO A 1 137 ? -17.934 -1.956 16.085 1.00 83.81 137 PRO A N 1
ATOM 1097 C CA . PRO A 1 137 ? -18.029 -0.752 16.889 1.00 83.81 137 PRO A CA 1
ATOM 1098 C C . PRO A 1 137 ? -19.406 -0.095 16.732 1.00 83.81 137 PRO A C 1
ATOM 1100 O O . PRO A 1 137 ? -19.809 0.245 15.621 1.00 83.81 137 PRO A O 1
ATOM 1103 N N . ASP A 1 138 ? -20.085 0.137 17.851 1.00 86.38 138 ASP A N 1
ATOM 1104 C CA . ASP A 1 138 ? -21.342 0.881 17.899 1.00 86.38 138 ASP A CA 1
ATOM 1105 C C . ASP A 1 138 ? -21.111 2.284 18.459 1.00 86.38 138 ASP A C 1
ATOM 1107 O O . ASP A 1 138 ? -20.248 2.501 19.312 1.00 86.38 138 ASP A O 1
ATOM 1111 N N . LEU A 1 139 ? -21.901 3.245 17.982 1.00 90.38 139 LEU A N 1
ATOM 1112 C CA . LEU A 1 139 ? -21.932 4.597 18.527 1.00 90.38 139 LEU A CA 1
ATOM 1113 C C . LEU A 1 139 ? -22.990 4.703 19.615 1.00 90.38 139 LEU A C 1
ATOM 1115 O O . LEU A 1 139 ? -24.176 4.485 19.368 1.00 90.38 139 LEU A O 1
ATOM 1119 N N . VAL A 1 140 ? -22.556 5.083 20.809 1.00 91.56 140 VAL A N 1
ATOM 1120 C CA . VAL A 1 140 ? -23.421 5.268 21.976 1.00 91.56 140 VAL A CA 1
ATOM 1121 C C . VAL A 1 140 ? -23.077 6.574 22.679 1.00 91.56 140 VAL A C 1
ATOM 1123 O O . VAL A 1 140 ? -22.015 7.147 22.452 1.00 91.56 140 VAL A O 1
ATOM 1126 N N . THR A 1 141 ? -23.967 7.073 23.532 1.00 93.12 141 THR A N 1
ATOM 1127 C CA . THR A 1 141 ? -23.641 8.213 24.397 1.00 93.12 141 THR A CA 1
ATOM 1128 C C . THR A 1 141 ? -22.567 7.824 25.409 1.00 93.12 141 THR A C 1
ATOM 1130 O O . THR A 1 141 ? -22.423 6.650 25.758 1.00 93.12 141 THR A O 1
ATOM 1133 N N . GLN A 1 142 ? -21.834 8.813 25.920 1.00 90.56 142 GLN A N 1
ATOM 1134 C CA . GLN A 1 142 ? -20.825 8.588 26.957 1.00 90.56 142 GLN A CA 1
ATOM 1135 C C . GLN A 1 142 ? -21.401 7.875 28.196 1.00 90.56 142 GLN A C 1
ATOM 1137 O O . GLN A 1 142 ? -20.825 6.903 28.675 1.00 90.56 142 GLN A O 1
ATOM 1142 N N . GLU A 1 143 ? -22.591 8.279 28.642 1.00 92.25 143 GLU A N 1
ATOM 1143 C CA . GLU A 1 143 ? -23.305 7.651 29.764 1.00 92.25 143 GLU A CA 1
ATOM 1144 C C . GLU A 1 143 ? -23.618 6.169 29.496 1.00 92.25 143 GLU A C 1
ATOM 1146 O O . GLU A 1 143 ? -23.418 5.308 30.352 1.00 92.25 143 GLU A O 1
ATOM 1151 N N . ALA A 1 144 ? -24.088 5.847 28.287 1.00 90.56 144 ALA A N 1
ATOM 1152 C CA . ALA A 1 144 ? -24.374 4.470 27.906 1.00 90.56 144 ALA A CA 1
ATOM 1153 C C . ALA A 1 144 ? -23.091 3.634 27.812 1.00 90.56 144 ALA A C 1
ATOM 1155 O O . ALA A 1 144 ? -23.107 2.466 28.194 1.00 90.56 144 ALA A O 1
ATOM 1156 N N . ALA A 1 145 ? -21.981 4.215 27.349 1.00 90.12 145 ALA A N 1
ATOM 1157 C CA . ALA A 1 145 ? -20.686 3.541 27.330 1.00 90.12 145 ALA A CA 1
ATOM 1158 C C . ALA A 1 145 ? -20.207 3.178 28.743 1.00 90.12 145 ALA A C 1
ATOM 1160 O O . ALA A 1 145 ? -19.795 2.042 28.967 1.00 90.12 145 ALA A O 1
ATOM 1161 N N . GLU A 1 146 ? -20.324 4.101 29.700 1.00 90.56 146 GLU A N 1
ATOM 1162 C CA . GLU A 1 146 ? -19.956 3.870 31.102 1.00 90.56 146 GLU A CA 1
ATOM 1163 C C . GLU A 1 146 ? -20.814 2.775 31.751 1.00 90.56 146 GLU A C 1
ATOM 1165 O O . GLU A 1 146 ? -20.286 1.892 32.427 1.00 90.56 146 GLU A O 1
ATOM 1170 N N . LEU A 1 147 ? -22.129 2.778 31.506 1.00 90.69 147 LEU A N 1
ATOM 1171 C CA . LEU A 1 147 ? -23.014 1.701 31.961 1.00 90.69 147 LEU A CA 1
ATOM 1172 C C . LEU A 1 147 ? -22.609 0.362 31.334 1.00 90.69 147 LEU A C 1
ATOM 1174 O O . LEU A 1 147 ? -22.459 -0.647 32.021 1.00 90.69 147 LEU A O 1
ATOM 1178 N N . LEU A 1 148 ? -22.395 0.337 30.022 1.00 89.38 148 LEU A N 1
ATOM 1179 C CA . LEU A 1 148 ? -22.007 -0.879 29.317 1.00 89.38 148 LEU A CA 1
ATOM 1180 C C . LEU A 1 148 ? -20.658 -1.441 29.785 1.00 89.38 148 LEU A C 1
ATOM 1182 O O . LEU A 1 148 ? -20.472 -2.654 29.685 1.00 89.38 148 LEU A O 1
ATOM 1186 N N . ASP A 1 149 ? -19.750 -0.608 30.292 1.00 87.69 149 ASP A N 1
ATOM 1187 C CA . ASP A 1 149 ? -18.492 -1.046 30.905 1.00 87.69 149 ASP A CA 1
ATOM 1188 C C . ASP A 1 149 ? -18.732 -1.712 32.275 1.00 87.69 149 ASP A C 1
ATOM 1190 O O . ASP A 1 149 ? -18.187 -2.781 32.560 1.00 87.69 149 ASP A O 1
ATOM 1194 N N . GLN A 1 150 ? -19.656 -1.171 33.082 1.00 89.06 150 GLN A N 1
ATOM 1195 C CA . GLN A 1 150 ? -20.061 -1.756 34.373 1.00 89.06 150 GLN A CA 1
ATOM 1196 C C . GLN A 1 150 ? -20.709 -3.141 34.224 1.00 89.06 150 GLN A C 1
ATOM 1198 O O . GLN A 1 150 ? -20.505 -4.015 35.066 1.00 89.06 150 GLN A O 1
ATOM 1203 N N . ALA A 1 151 ? -21.441 -3.383 33.131 1.00 87.88 151 ALA A N 1
ATOM 1204 C CA . ALA A 1 151 ? -22.027 -4.695 32.829 1.00 87.88 151 ALA A CA 1
ATOM 1205 C C . ALA A 1 151 ? -20.984 -5.775 32.455 1.00 87.88 151 ALA A C 1
ATOM 1207 O O . ALA A 1 151 ? -21.337 -6.953 32.284 1.00 87.88 151 ALA A O 1
ATOM 1208 N N . GLY A 1 152 ? -19.707 -5.398 32.324 1.00 83.94 152 GLY A N 1
ATOM 1209 C CA . GLY A 1 152 ? -18.589 -6.270 31.981 1.00 83.94 152 GLY A CA 1
ATOM 1210 C C . GLY A 1 152 ? -18.547 -6.663 30.503 1.00 83.94 152 GLY A C 1
ATOM 1211 O O . GLY A 1 152 ? -19.306 -6.182 29.671 1.00 83.94 152 GLY A O 1
ATOM 1212 N N . HIS A 1 153 ? -17.656 -7.583 30.138 1.00 80.56 153 HIS A N 1
ATOM 1213 C CA . HIS A 1 153 ? -17.439 -7.929 28.728 1.00 80.56 153 HIS A CA 1
ATOM 1214 C C . HIS A 1 153 ? -18.535 -8.843 28.151 1.00 80.56 153 HIS A C 1
ATOM 1216 O O . HIS A 1 153 ? -19.097 -9.692 28.856 1.00 80.56 153 HIS A O 1
ATOM 1222 N N . GLY A 1 154 ? -18.799 -8.697 26.848 1.00 81.44 154 GLY A N 1
ATOM 1223 C CA . GLY A 1 154 ? -19.744 -9.513 26.080 1.00 81.44 154 GLY A CA 1
ATOM 1224 C C . GLY A 1 154 ? -20.400 -8.737 24.936 1.00 81.44 154 GLY A C 1
ATOM 1225 O O . GLY A 1 154 ? -20.201 -7.526 24.792 1.00 81.44 154 GLY A O 1
ATOM 1226 N N . SER A 1 155 ? -21.213 -9.419 24.124 1.00 87.44 155 SER A N 1
ATOM 1227 C CA . SER A 1 155 ? -22.087 -8.725 23.170 1.00 87.44 155 SER A CA 1
ATOM 1228 C C . SER A 1 155 ? -23.043 -7.782 23.907 1.00 87.44 155 SER A C 1
ATOM 1230 O O . SER A 1 155 ? -23.245 -7.900 25.123 1.00 87.44 155 SER A O 1
ATOM 1232 N N . LEU A 1 156 ? -23.622 -6.829 23.177 1.00 85.44 156 LEU A N 1
ATOM 1233 C CA . LEU A 1 156 ? -24.607 -5.911 23.740 1.00 85.44 156 LEU A CA 1
ATOM 1234 C C . LEU A 1 156 ? -25.766 -6.687 24.386 1.00 85.44 156 LEU A C 1
ATOM 1236 O O . LEU A 1 156 ? -26.129 -6.408 25.525 1.00 85.44 156 LEU A O 1
ATOM 1240 N N . ASP A 1 157 ? -26.244 -7.744 23.727 1.00 87.81 157 ASP A N 1
ATOM 1241 C CA . ASP A 1 157 ? -27.301 -8.617 24.247 1.00 87.81 157 ASP A CA 1
ATOM 1242 C C . ASP A 1 157 ? -26.939 -9.274 25.584 1.00 87.81 157 ASP A C 1
ATOM 1244 O O . ASP A 1 157 ? -27.768 -9.342 26.491 1.00 87.81 157 ASP A O 1
ATOM 1248 N N . VAL A 1 158 ? -25.693 -9.740 25.741 1.00 89.00 158 VAL A N 1
ATOM 1249 C CA . VAL A 1 158 ? -25.232 -10.359 26.995 1.00 89.00 158 VAL A CA 1
ATOM 1250 C C . VAL A 1 158 ? -25.222 -9.337 28.131 1.00 89.00 158 VAL A C 1
ATOM 1252 O O . VAL A 1 158 ? -25.675 -9.64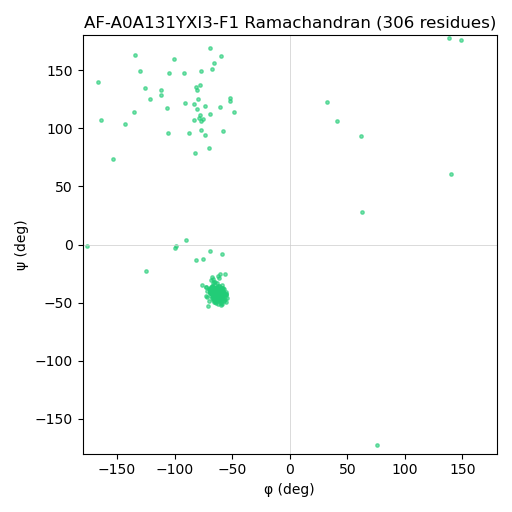6 29.233 1.00 89.00 158 VAL A O 1
ATOM 1255 N N . ARG A 1 159 ? -24.743 -8.116 27.869 1.00 90.06 159 ARG A N 1
ATOM 1256 C CA . ARG A 1 159 ? -24.724 -7.027 28.857 1.00 90.06 159 ARG A CA 1
ATOM 1257 C C . ARG A 1 159 ? -26.133 -6.570 29.232 1.00 90.06 159 ARG A C 1
ATOM 1259 O O . ARG A 1 159 ? -26.441 -6.458 30.415 1.00 90.06 159 ARG A O 1
ATOM 1266 N N . LEU A 1 160 ? -27.016 -6.395 28.248 1.00 89.94 160 LEU A N 1
ATOM 1267 C CA . LEU A 1 160 ? -28.422 -6.048 28.476 1.00 89.94 160 LEU A CA 1
ATOM 1268 C C . LEU A 1 160 ? -29.149 -7.117 29.295 1.00 89.94 160 LEU A C 1
ATOM 1270 O O . LEU A 1 160 ? -29.928 -6.790 30.190 1.00 89.94 160 LEU A O 1
ATOM 1274 N N . LYS A 1 161 ? -28.867 -8.398 29.034 1.00 92.56 161 LYS A N 1
ATOM 1275 C CA . LYS A 1 161 ? -29.434 -9.500 29.811 1.00 92.56 161 LYS A CA 1
ATOM 1276 C C . LYS A 1 161 ? -28.976 -9.468 31.271 1.00 92.56 161 LYS A C 1
ATOM 1278 O O . LYS A 1 161 ? -29.813 -9.637 32.151 1.00 92.56 161 LYS A O 1
ATOM 1283 N N . ARG A 1 162 ? -27.694 -9.185 31.537 1.00 92.88 162 ARG A N 1
ATOM 1284 C CA . ARG A 1 162 ? -27.183 -9.017 32.911 1.00 92.88 162 ARG A CA 1
ATOM 1285 C C . ARG A 1 162 ? -27.896 -7.886 33.645 1.00 92.88 162 ARG A C 1
ATOM 1287 O O . ARG A 1 162 ? -28.351 -8.097 34.762 1.00 92.88 162 ARG A O 1
ATOM 1294 N N . PHE A 1 163 ? -28.076 -6.733 33.000 1.00 94.25 163 PHE A N 1
ATOM 1295 C CA . PHE A 1 163 ? -28.834 -5.630 33.595 1.00 94.25 163 PHE A CA 1
ATOM 1296 C C . PHE A 1 163 ? -30.287 -6.001 33.900 1.00 94.25 163 PHE A C 1
ATOM 1298 O O . PHE A 1 163 ? -30.823 -5.617 34.938 1.00 94.25 163 PHE A O 1
ATOM 1305 N N . ALA A 1 164 ? -30.937 -6.758 33.013 1.00 94.94 164 ALA A N 1
ATOM 1306 C CA . ALA A 1 164 ? -32.292 -7.239 33.256 1.00 94.94 164 ALA A CA 1
ATOM 1307 C C . ALA A 1 164 ? -32.353 -8.210 34.451 1.00 94.94 164 ALA A C 1
ATOM 1309 O O . ALA A 1 164 ? -33.270 -8.114 35.267 1.00 94.94 164 ALA A O 1
ATOM 1310 N N . GLU A 1 165 ? -31.375 -9.110 34.574 1.00 95.50 165 GLU A N 1
ATOM 1311 C CA . GLU A 1 165 ? -31.255 -10.051 35.693 1.00 95.50 165 GLU A CA 1
ATOM 1312 C C . GLU A 1 165 ? -30.986 -9.328 37.022 1.00 95.50 165 GLU A C 1
ATOM 1314 O O . GLU A 1 165 ? -31.661 -9.606 38.011 1.00 95.50 165 GLU A O 1
ATOM 1319 N N . GLU A 1 166 ? -30.067 -8.360 37.047 1.00 95.00 166 GLU A N 1
ATOM 1320 C CA . GLU A 1 166 ? -29.760 -7.542 38.228 1.00 95.00 166 GLU A CA 1
ATOM 1321 C C . GLU A 1 166 ? -30.975 -6.721 38.676 1.00 95.00 166 GLU A C 1
ATOM 1323 O O . GLU A 1 166 ? -31.347 -6.731 39.850 1.00 95.00 166 GLU A O 1
ATOM 1328 N N . LYS A 1 167 ? -31.670 -6.079 37.729 1.00 96.12 167 LYS A N 1
ATOM 1329 C CA . LYS A 1 167 ? -32.917 -5.362 38.012 1.00 96.12 167 LYS A CA 1
ATOM 1330 C C . LYS A 1 167 ? -33.968 -6.282 38.637 1.00 96.12 167 LYS A C 1
ATOM 1332 O O . LYS A 1 167 ? -34.663 -5.863 39.561 1.00 96.12 167 LYS A O 1
ATOM 1337 N N . GLN A 1 168 ? -34.099 -7.515 38.142 1.00 97.19 168 GLN A N 1
ATOM 1338 C CA . GLN A 1 168 ? -35.043 -8.484 38.698 1.00 97.19 168 GLN A CA 1
ATOM 1339 C C . GLN A 1 168 ? -34.650 -8.895 40.123 1.00 97.19 168 GLN A C 1
ATOM 1341 O O . GLN A 1 168 ? -35.509 -8.911 41.001 1.00 97.19 168 GLN A O 1
ATOM 1346 N N . GLN A 1 169 ? -33.364 -9.157 40.375 1.00 96.81 169 GLN A N 1
ATOM 1347 C CA . GLN A 1 169 ? -32.861 -9.500 41.710 1.00 96.81 169 GLN A CA 1
ATOM 1348 C C . GLN A 1 169 ? -33.121 -8.381 42.723 1.00 96.81 169 GLN A C 1
ATOM 1350 O O . GLN A 1 169 ? -33.646 -8.643 43.804 1.00 96.81 169 GLN A O 1
ATOM 1355 N N . LEU A 1 170 ? -32.830 -7.131 42.350 1.00 97.19 170 LEU A N 1
ATOM 1356 C CA . LEU A 1 170 ? -33.108 -5.965 43.189 1.00 97.19 170 LEU A CA 1
ATOM 1357 C C . LEU A 1 170 ? -34.609 -5.793 43.445 1.00 97.19 170 LEU A C 1
ATOM 1359 O O . LEU A 1 170 ? -35.018 -5.455 44.554 1.00 97.19 170 LEU A O 1
ATOM 1363 N N . GLN A 1 171 ? -35.453 -6.052 42.444 1.00 97.50 171 GLN A N 1
ATOM 1364 C CA . GLN A 1 171 ? -36.903 -5.985 42.613 1.00 97.50 171 GLN A CA 1
ATOM 1365 C C . GLN A 1 171 ? -37.420 -7.060 43.580 1.00 97.50 171 GLN A C 1
ATOM 1367 O O . GLN A 1 171 ? -38.275 -6.767 44.419 1.00 97.50 171 GLN A O 1
ATOM 1372 N N . ASP A 1 172 ? -36.898 -8.283 43.490 1.00 97.00 172 ASP A N 1
ATOM 1373 C CA . ASP A 1 172 ? -37.243 -9.378 44.398 1.00 97.00 172 ASP A CA 1
ATOM 1374 C C . ASP A 1 172 ? -36.762 -9.089 45.830 1.00 97.00 172 ASP A C 1
ATOM 1376 O O . ASP A 1 172 ? -37.495 -9.340 46.791 1.00 97.00 172 ASP A O 1
ATOM 1380 N N . GLU A 1 173 ? -35.577 -8.490 45.986 1.00 97.25 173 GLU A N 1
ATOM 1381 C CA . GLU A 1 173 ? -35.057 -8.028 47.275 1.00 97.25 173 GLU A CA 1
ATOM 1382 C C . GLU A 1 173 ? -35.937 -6.930 47.883 1.00 97.25 173 GLU A C 1
ATOM 1384 O O . GLU A 1 173 ? -36.318 -7.031 49.049 1.00 97.25 173 GLU A O 1
ATOM 1389 N N . ILE A 1 174 ? -36.350 -5.931 47.095 1.00 97.56 174 ILE A N 1
ATOM 1390 C CA . ILE A 1 174 ? -37.290 -4.890 47.539 1.00 97.56 174 ILE A CA 1
ATOM 1391 C C . ILE A 1 174 ? -38.607 -5.514 48.010 1.00 97.56 174 ILE A C 1
ATOM 1393 O O . ILE A 1 174 ? -39.099 -5.162 49.083 1.00 97.56 174 ILE A O 1
ATOM 1397 N N . ASN A 1 175 ? -39.170 -6.453 47.247 1.00 96.75 175 ASN A N 1
ATOM 1398 C CA . ASN A 1 175 ? -40.424 -7.120 47.607 1.00 96.75 175 ASN A CA 1
ATOM 1399 C C . ASN A 1 175 ? -40.284 -7.912 48.916 1.00 96.75 175 ASN A C 1
ATOM 1401 O O . ASN A 1 175 ? -41.174 -7.877 49.768 1.00 96.75 175 ASN A O 1
ATOM 1405 N N . ARG A 1 176 ? -39.151 -8.597 49.102 1.00 96.56 176 AR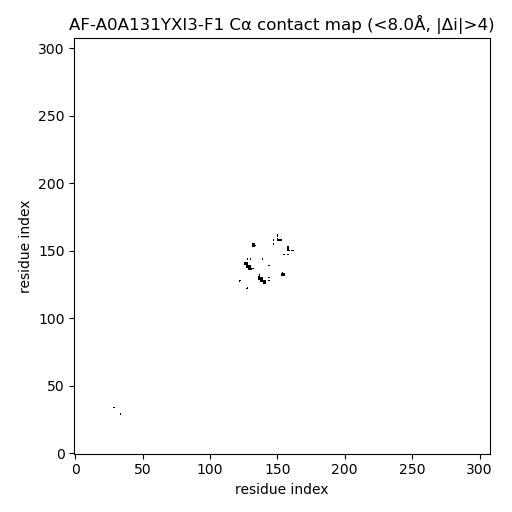G A N 1
ATOM 1406 C CA . ARG A 1 176 ? -38.850 -9.331 50.334 1.00 96.56 176 ARG A CA 1
ATOM 1407 C C . ARG A 1 176 ? -38.688 -8.393 51.527 1.00 96.56 176 ARG A C 1
ATOM 1409 O O . ARG A 1 176 ? -39.314 -8.623 52.554 1.00 96.56 176 ARG A O 1
ATOM 1416 N N . LEU A 1 177 ? -37.929 -7.308 51.380 1.00 95.88 177 LEU A N 1
ATOM 1417 C CA . LEU A 1 177 ? -37.759 -6.298 52.428 1.00 95.88 177 LEU A CA 1
ATOM 1418 C C . LEU A 1 177 ? -39.090 -5.631 52.803 1.00 95.88 177 LEU A C 1
ATOM 1420 O O . LEU A 1 177 ? -39.322 -5.329 53.971 1.00 95.88 177 LEU A O 1
ATOM 1424 N N . GLN A 1 178 ? -39.990 -5.425 51.838 1.00 95.94 178 GLN A N 1
ATOM 1425 C CA . GLN A 1 178 ? -41.345 -4.939 52.107 1.00 95.94 178 GLN A CA 1
ATOM 1426 C C . GLN A 1 178 ? -42.175 -5.946 52.912 1.00 95.94 178 GLN A C 1
ATOM 1428 O O . GLN A 1 178 ? -42.904 -5.531 53.817 1.00 95.94 178 GLN A O 1
ATOM 1433 N N . LEU A 1 179 ? -42.060 -7.246 52.612 1.00 95.38 179 LEU A N 1
ATOM 1434 C CA . LEU A 1 179 ? -42.724 -8.303 53.376 1.00 95.38 179 LEU A CA 1
ATOM 1435 C C . LEU A 1 179 ? -42.174 -8.378 54.805 1.00 95.38 179 LEU A C 1
ATOM 1437 O O . LEU A 1 179 ? -42.958 -8.320 55.749 1.00 95.38 179 LEU A O 1
ATOM 1441 N N . ASP A 1 180 ? -40.850 -8.407 54.963 1.00 93.88 180 ASP A N 1
ATOM 1442 C CA . ASP A 1 180 ? -40.179 -8.434 56.267 1.00 93.88 180 ASP A CA 1
ATOM 1443 C C . ASP A 1 180 ? -40.576 -7.205 57.109 1.00 93.88 180 ASP A C 1
ATOM 1445 O O . ASP A 1 180 ? -40.915 -7.324 58.287 1.00 93.88 180 ASP A O 1
ATOM 1449 N N . LEU A 1 181 ? -40.632 -6.014 56.496 1.00 93.25 181 LEU A N 1
ATOM 1450 C CA . LEU A 1 181 ? -41.091 -4.790 57.158 1.00 93.25 181 LEU A CA 1
ATOM 1451 C C . LEU A 1 181 ? -42.565 -4.875 57.590 1.00 93.25 181 LEU A C 1
ATOM 1453 O O . LEU A 1 181 ? -42.925 -4.382 58.663 1.00 93.25 181 LEU A O 1
ATOM 1457 N N . ALA A 1 182 ? -43.432 -5.463 56.763 1.00 93.00 182 ALA A N 1
ATOM 1458 C CA . ALA A 1 182 ? -44.844 -5.645 57.086 1.00 93.00 182 ALA A CA 1
ATOM 1459 C C . ALA A 1 182 ? -45.039 -6.649 58.232 1.00 93.00 182 ALA A C 1
ATOM 1461 O O . ALA A 1 182 ? -45.817 -6.383 59.155 1.00 93.00 182 ALA A O 1
ATOM 1462 N N . GLU A 1 183 ? -44.304 -7.763 58.211 1.00 91.88 183 GLU A N 1
ATOM 1463 C CA . GLU A 1 183 ? -44.291 -8.744 59.295 1.00 91.88 183 GLU A CA 1
ATOM 1464 C C . GLU A 1 183 ? -43.819 -8.118 60.605 1.00 91.88 183 GLU A C 1
ATOM 1466 O O . GLU A 1 183 ? -44.448 -8.327 61.646 1.00 91.88 183 GLU A O 1
ATOM 1471 N N . GLU A 1 184 ? -42.770 -7.297 60.569 1.00 86.06 184 GLU A N 1
ATOM 1472 C CA . GLU A 1 184 ? -42.214 -6.712 61.785 1.00 86.06 184 GLU A CA 1
ATOM 1473 C C . GLU A 1 184 ? -43.104 -5.630 62.386 1.00 86.06 184 GLU A C 1
ATOM 1475 O O . GLU A 1 184 ? -43.307 -5.602 63.603 1.00 86.06 184 GLU A O 1
ATOM 1480 N N . ARG A 1 185 ? -43.772 -4.833 61.546 1.00 88.94 185 ARG A N 1
ATOM 1481 C CA . ARG A 1 185 ? -44.867 -3.961 61.998 1.00 88.94 185 ARG A CA 1
ATOM 1482 C C . ARG A 1 185 ? -45.970 -4.764 62.689 1.00 88.94 185 ARG A C 1
ATOM 1484 O O . ARG A 1 185 ? -46.445 -4.356 63.745 1.00 88.94 185 ARG A O 1
ATOM 1491 N N . GLN A 1 186 ? -46.342 -5.924 62.144 1.00 85.94 186 GLN A N 1
ATOM 1492 C CA . GLN A 1 186 ? -47.367 -6.777 62.743 1.00 85.94 186 GLN A CA 1
ATOM 1493 C C . GLN A 1 186 ? -46.905 -7.413 64.066 1.00 85.94 186 GLN A C 1
ATOM 1495 O O . GLN A 1 186 ? -47.706 -7.528 64.997 1.00 85.94 186 GLN A O 1
ATOM 1500 N N . LYS A 1 187 ? -45.632 -7.818 64.182 1.00 83.75 187 LYS A N 1
ATOM 1501 C CA . LYS A 1 187 ? -45.065 -8.347 65.434 1.00 83.75 187 LYS A CA 1
ATOM 1502 C C . LYS A 1 187 ? -45.021 -7.291 66.529 1.00 83.75 187 LYS A C 1
ATOM 1504 O O . LYS A 1 187 ? -45.394 -7.616 67.652 1.00 83.75 187 LYS A O 1
ATOM 1509 N N . VAL A 1 188 ? -44.641 -6.050 66.214 1.00 77.44 188 VAL A N 1
ATOM 1510 C CA . VAL A 1 188 ? -44.685 -4.927 67.167 1.00 77.44 188 VAL A CA 1
ATOM 1511 C C . VAL A 1 188 ? -46.106 -4.747 67.706 1.00 77.44 188 VAL A C 1
ATOM 1513 O O . VAL A 1 188 ? -46.293 -4.767 68.920 1.00 77.44 188 VAL A O 1
ATOM 1516 N N . THR A 1 189 ? -47.124 -4.732 66.837 1.00 76.62 189 THR A N 1
ATOM 1517 C CA . THR A 1 189 ? -48.532 -4.638 67.269 1.00 76.62 189 THR A CA 1
ATOM 1518 C C . THR A 1 189 ? -48.970 -5.818 68.150 1.00 76.62 189 THR A C 1
ATOM 1520 O O . THR A 1 189 ? -49.692 -5.632 69.130 1.00 76.62 189 THR A O 1
ATOM 1523 N N . ARG A 1 190 ? -48.534 -7.052 67.848 1.00 76.31 190 ARG A N 1
ATOM 1524 C CA . ARG A 1 190 ? -48.842 -8.231 68.685 1.00 76.31 190 ARG A CA 1
ATOM 1525 C C . ARG A 1 190 ? -48.106 -8.204 70.028 1.00 76.31 190 ARG A C 1
ATOM 1527 O O . ARG A 1 190 ? -48.677 -8.614 71.033 1.00 76.31 190 ARG A O 1
ATOM 1534 N N . LEU A 1 191 ? -46.855 -7.747 70.065 1.00 64.94 191 LEU A N 1
ATOM 1535 C CA . LEU A 1 191 ? -46.066 -7.625 71.295 1.00 64.94 191 LEU A CA 1
ATOM 1536 C C . LEU A 1 191 ? -46.631 -6.543 72.219 1.00 64.94 191 LEU A C 1
ATOM 1538 O O . LEU A 1 191 ? -46.709 -6.770 73.424 1.00 64.94 191 LEU A O 1
ATOM 1542 N N . GLU A 1 192 ? -47.108 -5.428 71.664 1.00 63.69 192 GLU A N 1
ATOM 1543 C CA . GLU A 1 192 ? -47.873 -4.421 72.408 1.00 63.69 192 GLU A CA 1
ATOM 1544 C C . GLU A 1 192 ? -49.138 -5.036 73.032 1.00 63.69 192 GLU A C 1
ATOM 1546 O O . GLU A 1 192 ? -49.402 -4.820 74.213 1.00 63.69 192 GLU A O 1
ATOM 1551 N N . GLN A 1 193 ? -49.868 -5.890 72.302 1.00 58.88 193 GLN A N 1
ATOM 1552 C CA . GLN A 1 193 ? -51.048 -6.598 72.827 1.00 58.88 193 GLN A CA 1
ATOM 1553 C C . GLN A 1 193 ? -50.722 -7.649 73.904 1.00 58.88 193 GLN A C 1
ATOM 1555 O O . GLN A 1 193 ? -51.484 -7.803 74.856 1.00 58.88 193 GLN A O 1
ATOM 1560 N N . ILE A 1 194 ? -49.605 -8.372 73.785 1.00 57.28 194 ILE A N 1
ATOM 1561 C CA . ILE A 1 194 ? -49.196 -9.411 74.749 1.00 57.28 194 ILE A CA 1
ATOM 1562 C C . ILE A 1 194 ? -48.628 -8.790 76.036 1.00 57.28 194 ILE A C 1
ATOM 1564 O O . ILE A 1 194 ? -48.893 -9.301 77.127 1.00 57.28 194 ILE A O 1
ATOM 1568 N N . SER A 1 195 ? -47.919 -7.660 75.930 1.00 53.72 195 SER A N 1
ATOM 1569 C CA . SER A 1 195 ? -47.390 -6.890 77.070 1.00 53.72 195 SER A CA 1
ATOM 1570 C C . SER A 1 195 ? -48.498 -6.387 78.015 1.00 53.72 195 SER A C 1
ATOM 1572 O O . SER A 1 195 ? -48.280 -6.231 79.214 1.00 53.72 195 SER A O 1
ATOM 1574 N N . LEU A 1 196 ? -49.722 -6.218 77.501 1.00 52.16 196 LEU A N 1
ATOM 1575 C CA . LEU A 1 196 ? -50.908 -5.838 78.276 1.00 52.16 196 LEU A CA 1
ATOM 1576 C C . LEU A 1 196 ? -51.592 -7.007 79.016 1.00 52.16 196 LEU A C 1
ATOM 1578 O O . LEU A 1 196 ? -52.450 -6.743 79.857 1.00 52.16 196 LEU A O 1
ATOM 1582 N N . VAL A 1 197 ? -51.266 -8.279 78.724 1.00 51.56 197 VAL A N 1
ATOM 1583 C CA . VAL A 1 197 ? -52.131 -9.415 79.116 1.00 51.56 197 VAL A CA 1
ATOM 1584 C C . VAL A 1 197 ? -51.451 -10.518 79.939 1.00 51.56 197 VAL A C 1
ATOM 1586 O O . VAL A 1 197 ? -52.168 -11.209 80.660 1.00 51.56 197 VAL A O 1
ATOM 1589 N N . HIS A 1 198 ? -50.127 -10.721 79.922 1.00 42.47 198 HIS A N 1
ATOM 1590 C CA . HIS A 1 198 ? -49.516 -11.844 80.666 1.00 42.47 198 HIS A CA 1
ATOM 1591 C C . HIS A 1 198 ? -48.250 -11.476 81.457 1.00 42.47 198 HIS A C 1
ATOM 1593 O O . HIS A 1 198 ? -47.195 -11.194 80.896 1.00 42.47 198 HIS A O 1
ATOM 1599 N N . GLY A 1 199 ? -48.368 -11.564 82.789 1.00 46.25 199 GLY A N 1
ATOM 1600 C CA . GLY A 1 199 ? -47.246 -11.671 83.725 1.00 46.25 199 GLY A CA 1
ATOM 1601 C C . GLY A 1 199 ? -46.519 -13.026 83.623 1.00 46.25 199 GLY A C 1
ATOM 1602 O O . GLY A 1 199 ? -46.999 -13.943 82.951 1.00 46.25 199 GLY A O 1
ATOM 1603 N N . PRO A 1 200 ? -45.346 -13.161 84.265 1.00 49.94 200 PRO A N 1
ATOM 1604 C CA . PRO A 1 200 ? -44.349 -14.162 83.912 1.00 49.94 200 PRO A CA 1
ATOM 1605 C C . PRO A 1 200 ? -44.785 -15.555 84.362 1.00 49.94 200 PRO A C 1
ATOM 1607 O O . PRO A 1 200 ? -44.957 -15.798 85.555 1.00 49.94 200 PRO A O 1
ATOM 1610 N N . GLN A 1 201 ? -44.934 -16.475 83.407 1.00 43.44 201 GLN A N 1
ATOM 1611 C CA . GLN A 1 201 ? -45.160 -17.886 83.696 1.00 43.44 201 GLN A CA 1
ATOM 1612 C C . GLN A 1 201 ? -43.968 -18.744 83.288 1.00 43.44 201 GLN A C 1
ATOM 1614 O O . GLN A 1 201 ? -43.377 -18.637 82.212 1.00 43.44 201 GLN A O 1
ATOM 1619 N N . THR A 1 202 ? -43.635 -19.584 84.248 1.00 46.47 202 THR A N 1
ATOM 1620 C CA . THR A 1 202 ? -42.511 -20.488 84.380 1.00 46.47 202 THR A CA 1
ATOM 1621 C C . THR A 1 202 ? -42.776 -21.763 83.580 1.00 46.47 202 THR A C 1
ATOM 1623 O O . THR A 1 202 ? -43.738 -22.458 83.895 1.00 46.47 202 THR A O 1
ATOM 1626 N N . ASN A 1 203 ? -41.952 -22.033 82.551 1.00 51.72 203 ASN A N 1
ATOM 1627 C CA . ASN A 1 203 ? -41.627 -23.349 81.935 1.00 51.72 203 ASN A CA 1
ATOM 1628 C C . ASN A 1 203 ? -41.519 -23.315 80.395 1.00 51.72 203 ASN A C 1
ATOM 1630 O O . ASN A 1 203 ? -42.228 -24.031 79.695 1.00 51.72 203 ASN A O 1
ATOM 1634 N N . GLY A 1 204 ? -40.604 -22.526 79.827 1.00 53.69 204 GLY A N 1
ATOM 1635 C CA . GLY A 1 204 ? -40.434 -22.516 78.365 1.00 53.69 204 GLY A CA 1
ATOM 1636 C C . GLY A 1 204 ? -39.325 -21.680 77.703 1.00 53.69 204 GLY A C 1
ATOM 1637 O O . GLY A 1 204 ? -39.238 -21.763 76.478 1.00 53.69 204 GLY A O 1
ATOM 1638 N N . PRO A 1 205 ? -38.469 -20.896 78.397 1.00 56.75 205 PRO A N 1
ATOM 1639 C CA . PRO A 1 205 ? -37.357 -20.204 77.729 1.00 56.75 205 PRO A CA 1
ATOM 1640 C C . PRO A 1 205 ? -36.286 -21.170 77.201 1.00 56.75 205 PRO A C 1
ATOM 1642 O O . PRO A 1 205 ? -35.729 -20.968 76.126 1.00 56.75 205 PRO A O 1
ATOM 1645 N N . GLU A 1 206 ? -36.027 -22.242 77.949 1.00 54.97 206 GLU A N 1
ATOM 1646 C CA . GLU A 1 206 ? -34.899 -23.151 77.724 1.00 54.97 206 GLU A CA 1
ATOM 1647 C C . GLU A 1 206 ? -35.089 -24.050 76.489 1.00 54.97 206 GLU A C 1
ATOM 1649 O O . GLU A 1 206 ? -34.153 -24.245 75.720 1.00 54.97 206 GLU A O 1
ATOM 1654 N N . MET A 1 207 ? -36.318 -24.502 76.209 1.00 61.03 207 MET A N 1
ATOM 1655 C CA . MET A 1 207 ? -36.625 -25.316 75.021 1.00 61.03 207 MET A CA 1
ATOM 1656 C C . MET A 1 207 ? -36.488 -24.521 73.708 1.00 61.03 207 MET A C 1
ATOM 1658 O O . MET A 1 207 ? -35.932 -25.020 72.733 1.00 61.03 207 MET A O 1
ATOM 1662 N N . ARG A 1 208 ? -36.930 -23.253 73.687 1.00 67.56 208 ARG A N 1
ATOM 1663 C CA . ARG A 1 208 ? -36.794 -22.376 72.507 1.00 67.56 208 ARG A CA 1
ATOM 1664 C C . ARG A 1 208 ? -35.340 -22.027 72.209 1.00 67.56 208 ARG A C 1
ATOM 1666 O O . ARG A 1 208 ? -34.960 -21.929 71.046 1.00 67.56 208 ARG A O 1
ATOM 1673 N N . LEU A 1 209 ? -34.526 -21.861 73.250 1.00 69.25 209 LEU A N 1
ATOM 1674 C CA . LEU A 1 209 ? -33.096 -21.603 73.099 1.00 69.25 209 LEU A CA 1
ATOM 1675 C C . LEU A 1 209 ? -32.390 -22.784 72.409 1.00 69.25 209 LEU A C 1
ATOM 1677 O O . LEU A 1 209 ? -31.548 -22.578 71.538 1.00 69.25 209 LEU A O 1
ATOM 1681 N N . ILE A 1 210 ? -32.785 -24.017 72.745 1.00 73.88 210 ILE A N 1
ATOM 1682 C CA . ILE A 1 210 ? -32.245 -25.247 72.146 1.00 73.88 210 ILE A CA 1
ATOM 1683 C C . ILE A 1 210 ? -32.625 -25.369 70.661 1.00 73.88 210 ILE A C 1
ATOM 1685 O O . ILE A 1 210 ? -31.783 -25.747 69.845 1.00 73.88 210 ILE A O 1
ATOM 1689 N N . GLU A 1 211 ? -33.860 -25.034 70.284 1.00 76.69 211 GLU A N 1
ATOM 1690 C CA . GLU A 1 211 ? -34.308 -25.065 68.882 1.00 76.69 211 GLU A CA 1
ATOM 1691 C C . GLU A 1 211 ? -33.589 -24.020 68.019 1.00 76.69 211 GLU A C 1
ATOM 1693 O O . GLU A 1 211 ? -33.086 -24.352 66.944 1.00 76.69 211 GLU A O 1
ATOM 1698 N N . VAL A 1 212 ? -33.453 -22.788 68.521 1.00 80.50 212 VAL A N 1
ATOM 1699 C CA . VAL A 1 212 ? -32.692 -21.718 67.851 1.00 80.50 212 VAL A CA 1
ATOM 1700 C C . VAL A 1 212 ? -31.224 -22.112 67.695 1.00 80.50 212 VAL A C 1
ATOM 1702 O O . VAL A 1 212 ? -30.647 -21.932 66.623 1.00 80.50 212 VAL A O 1
ATOM 1705 N N . GLN A 1 213 ? -30.625 -22.717 68.724 1.00 80.19 213 GLN A N 1
ATOM 1706 C CA . GLN A 1 213 ? -29.248 -23.202 68.656 1.00 80.19 213 GLN A CA 1
ATOM 1707 C C . GLN A 1 213 ? -29.079 -24.315 67.611 1.00 80.19 213 GLN A C 1
ATOM 1709 O O . GLN A 1 213 ? -28.062 -24.367 66.918 1.00 80.19 213 GLN A O 1
ATOM 1714 N N . ARG A 1 214 ? -30.068 -25.207 67.471 1.00 84.25 214 ARG A N 1
ATOM 1715 C CA . ARG A 1 214 ? -30.034 -26.303 66.494 1.00 84.25 214 ARG A CA 1
ATOM 1716 C C . ARG A 1 214 ? -30.158 -25.787 65.055 1.00 84.25 214 ARG A C 1
ATOM 1718 O O . ARG A 1 214 ? -29.411 -26.250 64.196 1.00 84.25 214 ARG A O 1
ATOM 1725 N N . GLU A 1 215 ? -31.035 -24.818 64.800 1.00 84.19 215 GLU A N 1
ATOM 1726 C CA . GLU A 1 215 ? -31.173 -24.194 63.474 1.00 84.19 215 GLU A CA 1
ATOM 1727 C C . GLU A 1 215 ? -29.941 -23.347 63.111 1.00 84.19 215 GLU A C 1
ATOM 1729 O O . GLU A 1 215 ? -29.438 -23.438 61.991 1.00 84.19 215 GLU A O 1
ATOM 1734 N N . ALA A 1 216 ? -29.374 -22.608 64.073 1.00 83.69 216 ALA A N 1
ATOM 1735 C CA . ALA A 1 216 ? -28.117 -21.884 63.882 1.00 83.69 216 ALA A CA 1
ATOM 1736 C C . ALA A 1 216 ? -26.962 -22.833 63.516 1.00 83.69 216 ALA A C 1
ATOM 1738 O O . ALA A 1 216 ? -26.203 -22.560 62.587 1.00 83.69 216 ALA A O 1
ATOM 1739 N N . ASN A 1 217 ? -26.861 -23.985 64.188 1.00 88.19 217 ASN A N 1
ATOM 1740 C CA . ASN A 1 217 ? -25.848 -24.994 63.867 1.00 88.19 217 ASN A CA 1
ATOM 1741 C C . ASN A 1 217 ? -26.033 -25.571 62.453 1.00 88.19 217 ASN A C 1
ATOM 1743 O O . ASN A 1 217 ? -25.052 -25.736 61.731 1.00 88.19 217 ASN A O 1
ATOM 1747 N N . LYS A 1 218 ? -27.276 -25.810 62.022 1.00 94.75 218 LYS A N 1
ATOM 1748 C CA . LYS A 1 218 ? -27.578 -26.279 60.662 1.00 94.75 218 LYS A CA 1
ATOM 1749 C C . LYS A 1 218 ? -27.163 -25.259 59.596 1.00 94.75 218 LYS A C 1
ATOM 1751 O O . LYS A 1 218 ? -26.537 -25.630 58.609 1.00 94.75 218 LYS A O 1
ATOM 1756 N N . GLN A 1 219 ? -27.457 -23.975 59.808 1.00 91.94 219 GLN A N 1
ATOM 1757 C CA . GLN A 1 219 ? -27.022 -22.910 58.897 1.00 91.94 219 GLN A CA 1
ATOM 1758 C C . GLN A 1 219 ? -25.495 -22.807 58.825 1.00 91.94 219 GLN A C 1
ATOM 1760 O O . GLN A 1 219 ? -24.935 -22.654 57.741 1.00 91.94 219 GLN A O 1
ATOM 1765 N N . VAL A 1 220 ? -24.807 -22.935 59.964 1.00 93.44 220 VAL A N 1
ATOM 1766 C CA . VAL A 1 220 ? -23.338 -22.965 60.013 1.00 93.44 220 VAL A CA 1
ATOM 1767 C C . VAL A 1 220 ? -22.777 -24.120 59.178 1.00 93.44 220 VAL A C 1
ATOM 1769 O O . VAL A 1 220 ? -21.798 -23.925 58.455 1.00 93.44 220 VAL A O 1
ATOM 1772 N N . ASP A 1 221 ? -23.385 -25.303 59.240 1.00 94.62 221 ASP A N 1
ATOM 1773 C CA . ASP A 1 221 ? -22.938 -26.461 58.463 1.00 94.62 221 ASP A CA 1
ATOM 1774 C C . ASP A 1 221 ? -23.191 -26.293 56.954 1.00 94.62 221 ASP A C 1
ATOM 1776 O O . ASP A 1 221 ? -22.303 -26.596 56.150 1.00 94.62 221 ASP A O 1
ATOM 1780 N N . ASP A 1 222 ? -24.326 -25.708 56.560 1.00 95.12 222 ASP A N 1
ATOM 1781 C CA . ASP A 1 222 ? -24.615 -25.351 55.164 1.00 95.12 222 ASP A CA 1
ATOM 1782 C C . ASP A 1 222 ? -23.599 -24.337 54.610 1.00 95.12 222 ASP A C 1
ATOM 1784 O O . ASP A 1 222 ? -23.079 -24.508 53.500 1.00 95.12 222 ASP A O 1
ATOM 1788 N N . TYR A 1 223 ? -23.260 -23.299 55.383 1.00 95.75 223 TYR A N 1
ATOM 1789 C CA . TYR A 1 223 ? -22.247 -22.320 54.979 1.00 95.75 223 TYR A CA 1
ATOM 1790 C C . TYR A 1 223 ? -20.852 -22.939 54.875 1.00 95.75 223 TYR A C 1
ATOM 1792 O O . TYR A 1 223 ? -20.141 -22.664 53.909 1.00 95.75 223 TYR A O 1
ATOM 1800 N N . LYS A 1 224 ? -20.470 -23.830 55.798 1.00 96.81 224 LYS A N 1
ATOM 1801 C CA . LYS A 1 224 ? -19.203 -24.576 55.704 1.00 96.81 224 LYS A CA 1
ATOM 1802 C C . LYS A 1 224 ? -19.142 -25.444 54.451 1.00 96.81 224 LYS A C 1
ATOM 1804 O O . LYS A 1 224 ? -18.086 -25.534 53.826 1.00 96.81 224 LYS A O 1
ATOM 1809 N N . TYR A 1 225 ? -20.248 -26.086 54.074 1.00 96.69 225 TYR A N 1
ATOM 1810 C CA . TYR A 1 225 ? -20.301 -26.891 52.856 1.00 96.69 225 TYR A CA 1
ATOM 1811 C C . TYR A 1 225 ? -20.144 -26.028 51.598 1.00 96.69 225 TYR A C 1
ATOM 1813 O O . TYR A 1 225 ? -19.326 -26.344 50.732 1.00 96.69 225 TYR A O 1
ATOM 1821 N N . ARG A 1 226 ? -20.873 -24.905 51.516 1.00 96.44 226 ARG A N 1
ATOM 1822 C CA . ARG A 1 226 ? -20.760 -23.959 50.393 1.00 96.44 226 ARG A CA 1
ATOM 1823 C C . ARG A 1 226 ? -19.358 -23.366 50.283 1.00 96.44 226 ARG A C 1
ATOM 1825 O O . ARG A 1 226 ? -18.832 -23.298 49.176 1.00 96.44 226 ARG A O 1
ATOM 1832 N N . LEU A 1 227 ? -18.743 -23.012 51.412 1.00 95.62 227 LEU A N 1
ATOM 1833 C CA . LEU A 1 227 ? -17.369 -22.518 51.459 1.00 95.62 227 LEU A CA 1
ATOM 1834 C C . LEU A 1 227 ? -16.392 -23.547 50.880 1.00 95.62 227 LEU A C 1
ATOM 1836 O O . LEU A 1 227 ? -15.658 -23.224 49.955 1.00 95.62 227 LEU A O 1
ATOM 1840 N N . ARG A 1 228 ? -16.450 -24.807 51.334 1.00 97.62 228 ARG A N 1
ATOM 1841 C CA . ARG A 1 228 ? -15.582 -25.876 50.805 1.00 97.62 228 ARG A CA 1
ATOM 1842 C C . ARG A 1 228 ? -15.759 -26.104 49.306 1.00 97.62 228 ARG A C 1
ATOM 1844 O O . ARG A 1 228 ? -14.787 -26.386 48.607 1.00 97.62 228 ARG A O 1
ATOM 1851 N N . LYS A 1 229 ? -16.992 -26.004 48.804 1.00 97.81 229 LYS A N 1
ATOM 1852 C CA . LYS A 1 229 ? -17.268 -26.138 47.369 1.00 97.81 229 LYS A CA 1
ATOM 1853 C C . LYS A 1 229 ? -16.652 -24.980 46.577 1.00 97.81 229 LYS A C 1
ATOM 1855 O O . LYS A 1 229 ? -15.979 -25.225 45.580 1.00 97.81 229 LYS A O 1
ATOM 1860 N N . ALA A 1 230 ? -16.824 -23.748 47.053 1.00 94.44 230 ALA A N 1
ATOM 1861 C CA . ALA A 1 230 ? -16.217 -22.568 46.445 1.00 94.44 230 ALA A CA 1
ATOM 1862 C C . ALA A 1 230 ? -14.678 -22.622 46.491 1.00 94.44 230 ALA A C 1
ATOM 1864 O O . ALA A 1 230 ? -14.025 -22.269 45.514 1.00 94.44 230 ALA A O 1
ATOM 1865 N N . GLU A 1 231 ? -14.088 -23.118 47.584 1.00 96.94 231 GLU A N 1
ATOM 1866 C CA . GLU A 1 231 ? -12.639 -23.334 47.706 1.00 96.94 231 GLU A CA 1
ATOM 1867 C C . GLU A 1 231 ? -12.122 -24.344 46.668 1.00 96.94 231 GLU A C 1
ATOM 1869 O O . GLU A 1 231 ? -11.107 -24.091 46.019 1.00 96.94 231 GLU A O 1
ATOM 1874 N N . GLN A 1 232 ? -12.832 -25.457 46.447 1.00 97.56 232 GLN A N 1
ATOM 1875 C CA . GLN A 1 232 ? -12.480 -26.417 45.392 1.00 97.56 232 GLN A CA 1
ATOM 1876 C C . GLN A 1 232 ? -12.575 -25.813 43.986 1.00 97.56 232 GLN A C 1
ATOM 1878 O O . GLN A 1 232 ? -11.674 -26.020 43.170 1.00 97.56 232 GLN A O 1
ATOM 1883 N N . GLU A 1 233 ? -13.641 -25.064 43.697 1.00 97.31 233 GLU A N 1
ATOM 1884 C CA . GLU A 1 233 ? -13.802 -24.373 42.412 1.00 97.31 233 GLU A CA 1
ATOM 1885 C C . GLU A 1 233 ? -12.691 -23.335 42.196 1.00 97.31 233 GLU A C 1
ATOM 1887 O O . GLU A 1 233 ? -12.130 -23.253 41.102 1.00 97.31 233 GLU A O 1
ATOM 1892 N N . ASN A 1 234 ? -12.292 -22.610 43.246 1.00 97.31 234 ASN A N 1
ATOM 1893 C CA . ASN A 1 234 ? -11.194 -21.647 43.189 1.00 97.31 234 ASN A CA 1
ATOM 1894 C C . ASN A 1 234 ? -9.864 -22.324 42.815 1.00 97.31 234 ASN A C 1
ATOM 1896 O O . ASN A 1 234 ? -9.176 -21.861 41.907 1.00 97.31 234 ASN A O 1
ATOM 1900 N N . ILE A 1 235 ? -9.547 -23.472 43.425 1.00 97.94 235 ILE A N 1
ATOM 1901 C CA . ILE A 1 235 ? -8.343 -24.256 43.095 1.00 97.94 235 ILE A CA 1
ATOM 1902 C C . ILE A 1 235 ? -8.367 -24.721 41.627 1.00 97.94 235 ILE A C 1
ATOM 1904 O O . ILE A 1 235 ? -7.353 -24.647 40.926 1.00 97.94 235 ILE A O 1
ATOM 1908 N N . ALA A 1 236 ? -9.521 -25.177 41.129 1.00 96.81 236 ALA A N 1
ATOM 1909 C CA . ALA A 1 236 ? -9.663 -25.612 39.737 1.00 96.81 236 ALA A CA 1
ATOM 1910 C C . ALA A 1 236 ? -9.477 -24.452 38.740 1.00 96.81 236 ALA A C 1
ATOM 1912 O O . ALA A 1 236 ? -8.812 -24.610 37.707 1.00 96.81 236 ALA A O 1
ATOM 1913 N N . LEU A 1 237 ? -10.027 -23.277 39.061 1.00 97.69 237 LEU A N 1
ATOM 1914 C CA . LEU A 1 237 ? -9.856 -22.063 38.265 1.00 97.69 237 LEU A CA 1
ATOM 1915 C C . LEU A 1 237 ? -8.402 -21.591 38.268 1.00 97.69 237 LEU A C 1
ATOM 1917 O O . LEU A 1 237 ? -7.861 -21.330 37.196 1.00 97.69 237 LEU A O 1
ATOM 1921 N N . GLN A 1 238 ? -7.735 -21.571 39.425 1.00 98.12 238 GLN A N 1
ATOM 1922 C CA . GLN A 1 238 ? -6.313 -21.228 39.527 1.00 98.12 238 GLN A CA 1
ATOM 1923 C C . GLN A 1 238 ? -5.441 -22.141 38.656 1.00 98.12 238 GLN A C 1
ATOM 1925 O O . GLN A 1 238 ? -4.591 -21.658 37.911 1.00 98.12 238 GLN A O 1
ATOM 1930 N N . SER A 1 239 ? -5.699 -23.453 38.665 1.00 97.69 239 SER A N 1
ATOM 1931 C CA . SER A 1 239 ? -4.985 -24.397 37.795 1.00 97.69 239 SER A CA 1
ATOM 1932 C C . SER A 1 239 ? -5.200 -24.101 36.303 1.00 97.69 239 SER A C 1
ATOM 1934 O O . SER A 1 239 ? -4.255 -24.162 35.509 1.00 97.69 239 SER A O 1
ATOM 1936 N N . SER A 1 240 ? -6.426 -23.737 35.911 1.00 97.50 240 SER A N 1
ATOM 1937 C CA . SER A 1 240 ? -6.726 -23.345 34.528 1.00 97.50 240 SER A CA 1
ATOM 1938 C C . SER A 1 240 ? -6.029 -22.044 34.131 1.00 97.50 240 SER A C 1
ATOM 1940 O O . SER A 1 240 ? -5.466 -21.985 33.037 1.00 97.50 240 SER A O 1
ATOM 1942 N N . VAL A 1 241 ? -6.008 -21.043 35.018 1.00 97.94 241 VAL A N 1
ATOM 1943 C CA . VAL A 1 241 ? -5.308 -19.766 34.808 1.00 97.94 241 VAL A CA 1
ATOM 1944 C C . VAL A 1 241 ? -3.817 -20.006 34.588 1.00 97.94 241 VAL A C 1
ATOM 1946 O O . VAL A 1 241 ? -3.310 -19.631 33.534 1.00 97.94 241 VAL A O 1
ATOM 1949 N N . SER A 1 242 ? -3.134 -20.741 35.472 1.00 98.06 242 SER A N 1
ATOM 1950 C CA . SER A 1 242 ? -1.696 -21.018 35.309 1.00 98.06 242 SER A CA 1
ATOM 1951 C C . SER A 1 242 ? -1.369 -21.747 33.999 1.00 98.06 242 SER A C 1
ATOM 1953 O O . SER A 1 242 ? -0.336 -21.503 33.364 1.00 98.06 242 SER A O 1
ATOM 1955 N N . ARG A 1 243 ? -2.259 -22.638 33.542 1.00 98.25 243 ARG A N 1
ATOM 1956 C CA . ARG A 1 243 ? -2.089 -23.326 32.256 1.00 98.25 243 ARG A CA 1
ATOM 1957 C C . ARG A 1 243 ? -2.252 -22.372 31.071 1.00 98.25 243 ARG A C 1
ATOM 1959 O O . ARG A 1 243 ? -1.480 -22.476 30.117 1.00 98.25 243 ARG A O 1
ATOM 1966 N N . LEU A 1 244 ? -3.232 -21.470 31.127 1.00 97.56 244 LEU A N 1
ATOM 1967 C CA . LEU A 1 244 ? -3.461 -20.452 30.098 1.00 97.56 244 LEU A CA 1
ATOM 1968 C C . LEU A 1 244 ? -2.313 -19.439 30.048 1.00 97.56 244 LEU A C 1
ATOM 1970 O O . LEU A 1 244 ? -1.806 -19.168 28.966 1.00 97.56 244 LEU A O 1
ATOM 1974 N N . GLU A 1 245 ? -1.821 -18.969 31.192 1.00 97.75 245 GLU A N 1
ATOM 1975 C CA . GLU A 1 245 ? -0.651 -18.083 31.276 1.00 97.75 245 GLU A CA 1
ATOM 1976 C C . GLU A 1 245 ? 0.581 -18.714 30.612 1.00 97.75 245 GLU A C 1
ATOM 1978 O O . GLU A 1 245 ? 1.261 -18.086 29.800 1.00 97.75 245 GLU A O 1
ATOM 1983 N N . THR A 1 246 ? 0.817 -20.005 30.864 1.00 98.12 246 THR A N 1
ATOM 1984 C CA . THR A 1 246 ? 1.911 -20.756 30.226 1.00 98.12 246 THR A CA 1
ATOM 1985 C C . THR A 1 246 ? 1.722 -20.896 28.708 1.00 98.12 246 THR A C 1
ATOM 1987 O O . THR A 1 246 ? 2.699 -20.971 27.958 1.00 98.12 246 THR A O 1
ATOM 1990 N N . GLN A 1 247 ? 0.481 -20.982 28.218 1.00 97.88 247 GLN A N 1
ATOM 1991 C CA . GLN A 1 247 ? 0.206 -20.991 26.776 1.00 97.88 247 GLN A CA 1
ATOM 1992 C C . GLN A 1 247 ? 0.444 -19.616 26.154 1.00 97.88 247 GLN A C 1
ATOM 1994 O O . GLN A 1 247 ? 1.114 -19.536 25.129 1.00 97.88 247 GLN A O 1
ATOM 1999 N N . VAL A 1 248 ? -0.033 -18.546 26.794 1.00 97.62 248 VAL A N 1
ATOM 2000 C CA . VAL A 1 248 ? 0.166 -17.165 26.334 1.00 97.62 248 VAL A CA 1
ATOM 2001 C C . VAL A 1 248 ? 1.653 -16.835 26.240 1.00 97.62 248 VAL A C 1
ATOM 2003 O O . VAL A 1 248 ? 2.094 -16.325 25.213 1.00 97.62 248 VAL A O 1
ATOM 2006 N N . LEU A 1 249 ? 2.447 -17.196 27.253 1.00 97.50 249 LEU A N 1
ATOM 2007 C CA . LEU A 1 249 ? 3.900 -17.003 27.223 1.00 97.50 249 LEU A CA 1
ATOM 2008 C C . LEU A 1 249 ? 4.561 -17.730 26.046 1.00 97.50 249 LEU 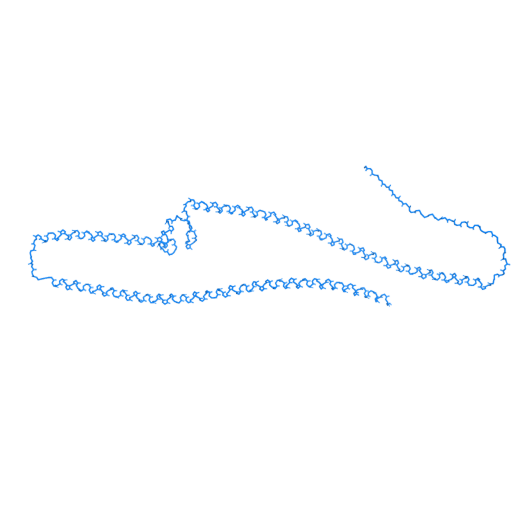A C 1
ATOM 2010 O O . LEU A 1 249 ? 5.420 -17.159 25.378 1.00 97.50 249 LEU A O 1
ATOM 2014 N N . ARG A 1 250 ? 4.141 -18.969 25.753 1.00 97.81 250 ARG A N 1
ATOM 2015 C CA . ARG A 1 250 ? 4.662 -19.728 24.606 1.00 97.81 250 ARG A CA 1
ATOM 2016 C C . ARG A 1 250 ? 4.275 -19.100 23.274 1.00 97.81 250 ARG A C 1
ATOM 2018 O O . ARG A 1 250 ? 5.146 -18.920 22.433 1.00 97.81 250 ARG A O 1
ATOM 2025 N N . PHE A 1 251 ? 3.007 -18.739 23.089 1.00 97.38 251 PHE A N 1
ATOM 2026 C CA . PHE A 1 251 ? 2.560 -18.106 21.848 1.00 97.38 251 PHE A CA 1
ATOM 2027 C C . PHE A 1 251 ? 3.222 -16.753 21.620 1.00 97.38 251 PHE A C 1
ATOM 2029 O O . PHE A 1 251 ? 3.589 -16.451 20.489 1.00 97.38 251 PHE A O 1
ATOM 2036 N N . LYS A 1 252 ? 3.444 -15.977 22.684 1.00 97.62 252 LYS A N 1
ATOM 2037 C CA . LYS A 1 252 ? 4.192 -14.724 22.605 1.00 97.62 252 LYS A CA 1
ATOM 2038 C C . LYS A 1 252 ? 5.628 -14.954 22.124 1.00 97.62 252 LYS A C 1
ATOM 2040 O O . LYS A 1 252 ? 6.051 -14.290 21.189 1.00 97.62 252 LYS A O 1
ATOM 2045 N N . ALA A 1 253 ? 6.335 -15.934 22.687 1.00 96.12 253 ALA A N 1
ATOM 2046 C CA . ALA A 1 253 ? 7.690 -16.267 22.245 1.00 96.12 253 ALA A CA 1
ATOM 2047 C C . ALA A 1 253 ? 7.733 -16.732 20.775 1.00 96.12 253 ALA A C 1
ATOM 2049 O O . ALA A 1 253 ? 8.607 -16.314 20.023 1.00 96.12 253 ALA A O 1
ATOM 2050 N N . THR A 1 254 ? 6.770 -17.556 20.340 1.00 95.31 254 THR A N 1
ATOM 2051 C CA . THR A 1 254 ? 6.670 -17.989 18.934 1.00 95.31 254 THR A CA 1
ATOM 2052 C C . THR A 1 254 ? 6.366 -16.826 17.989 1.00 95.31 254 THR A C 1
ATOM 2054 O O . THR A 1 254 ? 6.898 -16.787 16.882 1.00 95.31 254 THR A O 1
ATOM 2057 N N . LEU A 1 255 ? 5.527 -15.875 18.410 1.00 93.06 255 LEU A N 1
ATOM 2058 C CA . LEU A 1 255 ? 5.237 -14.674 17.631 1.00 93.06 255 LEU A CA 1
ATOM 2059 C C . LEU A 1 255 ? 6.490 -13.803 17.477 1.00 93.06 255 LEU A C 1
ATOM 2061 O O . LEU A 1 255 ? 6.838 -13.459 16.354 1.00 93.06 255 LEU A O 1
ATOM 2065 N N . GLU A 1 256 ? 7.200 -13.525 18.573 1.00 95.38 256 GLU A N 1
ATOM 2066 C CA . GLU A 1 256 ? 8.448 -12.746 18.564 1.00 95.38 256 GLU A CA 1
ATOM 2067 C C . GLU A 1 256 ? 9.528 -13.402 17.678 1.00 95.38 256 GLU A C 1
ATOM 2069 O O . GLU A 1 256 ? 10.236 -12.721 16.933 1.00 95.38 256 GLU A O 1
ATOM 2074 N N . GLU A 1 257 ? 9.644 -14.735 17.706 1.00 94.56 257 GLU A N 1
ATOM 2075 C CA . GLU A 1 257 ? 10.554 -15.479 16.825 1.00 94.56 257 GLU A CA 1
ATOM 2076 C C . GLU A 1 257 ? 10.146 -15.371 15.346 1.00 94.56 257 GLU A C 1
ATOM 2078 O O . GLU A 1 257 ? 11.001 -15.173 14.479 1.00 94.56 257 GLU A O 1
ATOM 2083 N N . SER A 1 258 ? 8.844 -15.445 15.054 1.00 92.12 258 SER A N 1
ATOM 2084 C CA . SER A 1 258 ? 8.313 -15.282 13.698 1.00 92.12 258 SER A CA 1
ATOM 2085 C C . SER A 1 258 ? 8.523 -13.867 13.155 1.00 92.12 258 SER A C 1
ATOM 2087 O O . SER A 1 258 ? 8.878 -13.722 11.986 1.00 92.12 258 SER A O 1
ATOM 2089 N N . GLU A 1 259 ? 8.321 -12.830 13.972 1.00 92.62 259 GLU A N 1
ATOM 2090 C CA . GLU A 1 259 ? 8.567 -11.432 13.589 1.00 92.62 259 GLU A CA 1
ATOM 2091 C C . GLU A 1 259 ? 10.042 -11.214 13.242 1.00 92.62 259 GLU A C 1
ATOM 2093 O O . GLU A 1 259 ? 10.369 -10.656 12.193 1.00 92.62 259 GLU A O 1
ATOM 2098 N N . LYS A 1 260 ? 10.948 -11.743 14.073 1.00 94.25 260 LYS A N 1
ATOM 2099 C CA . LYS A 1 260 ? 12.386 -11.681 13.806 1.00 94.25 260 LYS A CA 1
ATOM 2100 C C . LYS A 1 260 ? 12.754 -12.376 12.489 1.00 94.25 260 LYS A C 1
ATOM 2102 O O . LYS A 1 260 ? 13.520 -11.823 11.701 1.00 94.25 260 LYS A O 1
ATOM 2107 N N . LEU A 1 261 ? 12.196 -13.561 12.231 1.00 92.75 261 LEU A N 1
ATOM 2108 C CA . LEU A 1 261 ? 12.428 -14.288 10.981 1.00 92.75 261 LEU A CA 1
ATOM 2109 C C . LEU A 1 261 ? 11.913 -13.508 9.760 1.00 92.75 261 LEU A C 1
ATOM 2111 O O . LEU A 1 261 ? 12.563 -13.495 8.714 1.00 92.75 261 LEU A O 1
ATOM 2115 N N . GLU A 1 262 ? 10.762 -12.842 9.876 1.00 90.00 262 GLU A N 1
ATOM 2116 C CA . GLU A 1 262 ? 10.215 -12.004 8.806 1.00 90.00 262 GLU A CA 1
ATOM 2117 C C . GLU A 1 262 ? 11.149 -10.832 8.470 1.00 90.00 262 GLU A C 1
ATOM 2119 O O . GLU A 1 262 ? 11.392 -10.542 7.292 1.00 90.00 262 GLU A O 1
ATOM 2124 N N . ASP A 1 263 ? 11.702 -10.172 9.486 1.00 90.69 263 ASP A N 1
ATOM 2125 C CA . ASP A 1 263 ? 12.642 -9.067 9.303 1.00 90.69 263 ASP A CA 1
ATOM 2126 C C . ASP A 1 263 ? 13.962 -9.521 8.665 1.00 90.69 263 ASP A C 1
ATOM 2128 O O . ASP A 1 263 ? 14.458 -8.858 7.741 1.00 90.69 263 ASP A O 1
ATOM 2132 N N . ASP A 1 264 ? 14.481 -10.684 9.064 1.00 91.62 264 ASP A N 1
ATOM 2133 C CA . ASP A 1 264 ? 15.662 -11.299 8.449 1.00 91.62 264 ASP A CA 1
ATOM 2134 C C . ASP A 1 264 ? 15.409 -11.624 6.964 1.00 91.62 264 ASP A C 1
ATOM 2136 O O . ASP A 1 264 ? 16.208 -11.254 6.095 1.00 91.62 264 ASP A O 1
ATOM 2140 N N . LEU A 1 265 ? 14.251 -12.207 6.630 1.00 92.50 265 LEU A N 1
ATOM 2141 C CA . LEU A 1 265 ? 13.857 -12.487 5.242 1.00 92.50 265 LEU A CA 1
ATOM 2142 C C . LEU A 1 265 ? 13.680 -11.204 4.416 1.00 92.50 265 LEU A C 1
ATOM 2144 O O . LEU A 1 265 ? 14.062 -11.153 3.241 1.00 92.50 265 LEU A O 1
ATOM 2148 N N . LYS A 1 266 ? 13.139 -10.128 5.003 1.00 95.75 266 LYS A N 1
ATOM 2149 C CA . LYS A 1 266 ? 13.066 -8.811 4.343 1.00 95.75 266 LYS A CA 1
ATOM 2150 C C . LYS A 1 266 ? 14.461 -8.254 4.062 1.00 95.75 266 LYS A C 1
ATOM 2152 O O . LYS A 1 266 ? 14.678 -7.675 2.989 1.00 95.75 266 LYS A O 1
ATOM 2157 N N . ALA A 1 267 ? 15.399 -8.404 4.995 1.00 92.81 267 ALA A N 1
ATOM 2158 C CA . ALA A 1 267 ? 16.781 -7.975 4.813 1.00 92.81 267 ALA A CA 1
ATOM 2159 C C . ALA A 1 267 ? 17.478 -8.784 3.707 1.00 92.81 267 ALA A C 1
ATOM 2161 O O . ALA A 1 267 ? 18.087 -8.191 2.808 1.00 92.81 267 ALA A O 1
ATOM 2162 N N . GLU A 1 268 ? 17.318 -10.109 3.708 1.00 94.88 268 GLU A N 1
ATOM 2163 C CA . GLU A 1 268 ? 17.874 -11.007 2.694 1.00 94.88 268 GLU A CA 1
ATOM 2164 C C . GLU A 1 268 ? 17.298 -10.712 1.305 1.00 94.88 268 GLU A C 1
ATOM 2166 O O . GLU A 1 268 ? 18.052 -10.520 0.350 1.00 94.88 268 GLU A O 1
ATOM 2171 N N . LYS A 1 269 ? 15.978 -10.524 1.189 1.00 94.44 269 LYS A N 1
ATOM 2172 C CA . LYS A 1 269 ? 15.328 -10.106 -0.063 1.00 94.44 269 LYS A CA 1
ATOM 2173 C C . LYS A 1 269 ? 15.944 -8.823 -0.622 1.00 94.44 269 LYS A C 1
ATOM 2175 O O . LYS A 1 269 ? 16.236 -8.743 -1.814 1.00 94.44 269 LYS A O 1
ATOM 2180 N N . ARG A 1 270 ? 16.161 -7.805 0.222 1.00 95.75 270 ARG A N 1
ATOM 2181 C CA . ARG A 1 270 ? 16.789 -6.536 -0.198 1.00 95.75 270 ARG A CA 1
ATOM 2182 C C . ARG A 1 270 ? 18.247 -6.716 -0.615 1.00 95.75 270 ARG A C 1
ATOM 2184 O O . ARG A 1 270 ? 18.720 -5.941 -1.446 1.00 95.75 270 ARG A O 1
ATOM 2191 N N . LYS A 1 271 ? 18.969 -7.662 -0.012 1.00 96.81 271 LYS A N 1
ATOM 2192 C CA . LYS A 1 271 ? 20.349 -8.002 -0.376 1.00 96.81 271 LYS A CA 1
ATOM 2193 C C . LYS A 1 271 ? 20.383 -8.708 -1.733 1.00 96.81 271 LYS A C 1
ATOM 2195 O O . LYS A 1 271 ? 21.020 -8.197 -2.647 1.00 96.81 271 LYS A O 1
ATOM 2200 N N . LEU A 1 272 ? 19.605 -9.775 -1.905 1.00 93.88 272 LEU A N 1
ATOM 2201 C CA . LEU A 1 272 ? 19.503 -10.520 -3.164 1.00 93.88 272 LEU A CA 1
ATOM 2202 C C . LEU A 1 272 ? 19.033 -9.637 -4.324 1.00 93.88 272 LEU A C 1
ATOM 2204 O O . LEU A 1 272 ? 19.525 -9.750 -5.441 1.00 93.88 272 LEU A O 1
ATOM 2208 N N . GLN A 1 273 ? 18.118 -8.700 -4.067 1.00 95.62 273 GLN A N 1
ATOM 2209 C CA . GLN A 1 273 ? 17.675 -7.756 -5.090 1.00 95.62 273 GLN A CA 1
ATOM 2210 C C . GLN A 1 273 ? 18.791 -6.793 -5.530 1.00 95.62 273 GLN A C 1
ATOM 2212 O O . GLN A 1 273 ? 18.827 -6.400 -6.695 1.00 95.62 273 GLN A O 1
ATOM 2217 N N . ARG A 1 274 ? 19.700 -6.407 -4.623 1.00 97.06 274 ARG A N 1
ATOM 2218 C CA . ARG A 1 274 ? 20.891 -5.616 -4.970 1.00 97.06 274 ARG A CA 1
ATOM 2219 C C . ARG A 1 274 ? 21.880 -6.447 -5.780 1.00 97.06 274 ARG A C 1
ATOM 2221 O O . ARG A 1 274 ? 22.261 -6.012 -6.860 1.00 97.06 274 ARG A O 1
ATOM 2228 N N . GLU A 1 275 ? 22.190 -7.658 -5.325 1.00 95.00 275 GLU A N 1
ATOM 2229 C CA . GLU A 1 275 ? 23.084 -8.586 -6.033 1.00 95.00 275 GLU A CA 1
ATOM 2230 C C . GLU A 1 275 ? 22.571 -8.914 -7.443 1.00 95.00 275 GLU A C 1
ATOM 2232 O O . GLU A 1 275 ? 23.341 -8.938 -8.397 1.00 95.00 275 GLU A O 1
ATOM 2237 N N . CYS A 1 276 ? 21.257 -9.090 -7.612 1.00 95.75 276 CYS A N 1
ATOM 2238 C CA . CYS A 1 276 ? 20.641 -9.318 -8.919 1.00 95.75 276 CYS A CA 1
ATOM 2239 C C . CYS A 1 276 ? 20.844 -8.128 -9.872 1.00 95.75 276 CYS A C 1
ATOM 2241 O O . CYS A 1 276 ? 21.221 -8.329 -11.027 1.00 95.75 276 CYS A O 1
ATOM 2243 N N . ARG A 1 277 ? 20.662 -6.893 -9.381 1.00 97.69 277 ARG A N 1
ATOM 2244 C CA . ARG A 1 277 ? 20.914 -5.674 -10.169 1.00 97.69 277 ARG A CA 1
ATOM 2245 C C . ARG A 1 277 ? 22.388 -5.535 -10.542 1.00 97.69 277 ARG A C 1
ATOM 2247 O O . ARG A 1 277 ? 22.690 -5.185 -11.677 1.00 97.69 277 ARG A O 1
ATOM 2254 N N . GLU A 1 278 ? 23.295 -5.819 -9.610 1.00 96.62 278 GLU A N 1
ATOM 2255 C CA . GLU A 1 278 ? 24.742 -5.797 -9.863 1.00 96.62 278 GLU A CA 1
ATOM 2256 C C . GLU A 1 278 ? 25.151 -6.855 -10.896 1.00 96.62 278 GLU A C 1
ATOM 2258 O O . GLU A 1 278 ? 25.897 -6.556 -11.827 1.00 96.62 278 GLU A O 1
ATOM 2263 N N . ALA A 1 279 ? 24.613 -8.073 -10.794 1.00 95.00 279 ALA A N 1
ATOM 2264 C CA . ALA A 1 279 ? 24.845 -9.129 -11.773 1.00 95.00 279 ALA A CA 1
ATOM 2265 C C . ALA A 1 279 ? 24.310 -8.751 -13.164 1.00 95.00 279 ALA A C 1
ATOM 2267 O O . ALA A 1 279 ? 24.988 -8.994 -14.160 1.00 95.00 279 ALA A O 1
ATOM 2268 N N . GLN A 1 280 ? 23.134 -8.118 -13.246 1.00 96.62 280 GLN A N 1
ATOM 2269 C CA . GLN A 1 280 ? 22.589 -7.598 -14.506 1.00 96.62 280 GLN A CA 1
ATOM 2270 C C . GLN A 1 280 ? 23.478 -6.517 -15.118 1.00 96.62 280 GLN A C 1
ATOM 2272 O O . GLN A 1 280 ? 23.832 -6.630 -16.289 1.00 96.62 280 GLN A O 1
ATOM 2277 N N . ALA A 1 281 ? 23.925 -5.541 -14.325 1.00 96.81 281 ALA A N 1
ATOM 2278 C CA . ALA A 1 281 ? 24.876 -4.535 -14.793 1.00 96.81 281 ALA A CA 1
ATOM 2279 C C . ALA A 1 281 ? 26.170 -5.188 -15.311 1.00 96.81 281 ALA A C 1
ATOM 2281 O O . ALA A 1 281 ? 26.689 -4.824 -16.365 1.00 96.81 281 ALA A O 1
ATOM 2282 N N . ARG A 1 282 ? 26.660 -6.226 -14.621 1.00 97.19 282 ARG A N 1
ATOM 2283 C CA . ARG A 1 282 ? 27.849 -6.962 -15.055 1.00 97.19 282 ARG A CA 1
ATOM 2284 C C . ARG A 1 282 ? 27.635 -7.733 -16.359 1.00 97.19 282 ARG A C 1
ATOM 2286 O O . ARG A 1 282 ? 28.558 -7.811 -17.169 1.00 97.19 282 ARG A O 1
ATOM 2293 N N . ILE A 1 283 ? 26.450 -8.303 -16.573 1.00 97.12 283 ILE A N 1
ATOM 2294 C CA . ILE A 1 283 ? 26.086 -8.946 -17.842 1.00 97.12 283 ILE A CA 1
ATOM 2295 C C . ILE A 1 283 ? 26.105 -7.911 -18.968 1.00 97.12 283 ILE A C 1
ATOM 2297 O O . ILE A 1 283 ? 26.748 -8.157 -19.983 1.00 97.12 283 ILE A O 1
ATOM 2301 N N . GLU A 1 284 ? 25.499 -6.739 -18.773 1.00 97.19 284 GLU A N 1
ATOM 2302 C CA . GLU A 1 284 ? 25.495 -5.658 -19.769 1.00 97.19 284 GLU A CA 1
ATOM 2303 C C . GLU A 1 284 ? 26.924 -5.197 -20.129 1.00 97.19 284 GLU A C 1
ATOM 2305 O O . GLU A 1 284 ? 27.276 -5.055 -21.307 1.00 97.19 284 GLU A O 1
ATOM 2310 N N . GLU A 1 285 ? 27.802 -5.035 -19.134 1.00 97.44 285 GLU A N 1
ATOM 2311 C CA . GLU A 1 285 ? 29.226 -4.737 -19.350 1.00 97.44 285 GLU A CA 1
ATOM 2312 C C . GLU A 1 285 ? 29.939 -5.832 -20.158 1.00 97.44 285 GLU A C 1
ATOM 2314 O O . GLU A 1 285 ? 30.709 -5.550 -21.080 1.00 97.44 285 GLU A O 1
ATOM 2319 N N . LEU A 1 286 ? 29.697 -7.102 -19.833 1.00 96.62 286 LEU A N 1
ATOM 2320 C CA . LEU A 1 286 ? 30.317 -8.216 -20.545 1.00 96.62 286 LEU A CA 1
ATOM 2321 C C . LEU A 1 286 ? 29.771 -8.352 -21.967 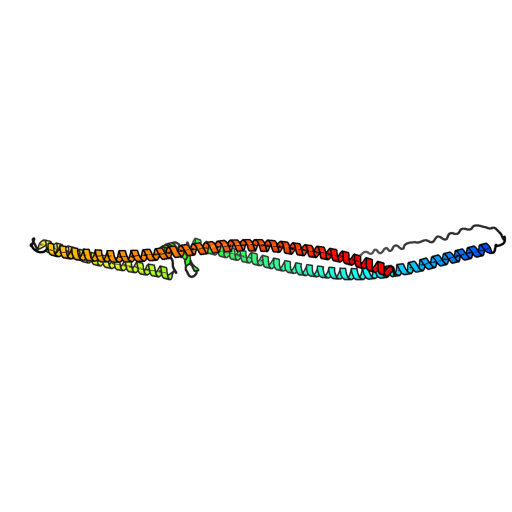1.00 96.62 286 LEU A C 1
ATOM 2323 O O . LEU A 1 286 ? 30.546 -8.606 -22.884 1.00 96.62 286 LEU A O 1
ATOM 2327 N N . GLU A 1 287 ? 28.476 -8.142 -22.186 1.00 97.19 287 GLU A N 1
ATOM 2328 C CA . GLU A 1 287 ? 27.862 -8.149 -23.514 1.00 97.19 287 GLU A CA 1
ATOM 2329 C C . GLU A 1 287 ? 28.434 -7.050 -24.409 1.00 97.19 287 GLU A C 1
ATOM 2331 O O . GLU A 1 287 ? 28.728 -7.293 -25.584 1.00 97.19 287 GLU A O 1
ATOM 2336 N N . THR A 1 288 ? 28.638 -5.846 -23.869 1.00 97.38 288 THR A N 1
ATOM 2337 C CA . THR A 1 288 ? 29.278 -4.751 -24.612 1.00 97.38 288 THR A CA 1
ATOM 2338 C C . THR A 1 288 ? 30.738 -5.074 -24.934 1.00 97.38 288 THR A C 1
ATOM 2340 O O . THR A 1 288 ? 31.142 -4.973 -26.097 1.00 97.38 288 THR A O 1
ATOM 2343 N N . ALA A 1 289 ? 31.518 -5.558 -23.963 1.00 97.25 289 ALA A N 1
ATOM 2344 C CA . ALA A 1 289 ? 32.897 -5.995 -24.188 1.00 97.25 289 ALA A CA 1
ATOM 2345 C C . ALA A 1 289 ? 32.990 -7.123 -25.232 1.00 97.25 289 ALA A C 1
ATOM 2347 O O . ALA A 1 289 ? 33.845 -7.087 -26.122 1.00 97.25 289 ALA A O 1
ATOM 2348 N N . ASN A 1 290 ? 32.080 -8.094 -25.175 1.00 97.00 290 ASN A N 1
ATOM 2349 C CA . ASN A 1 290 ? 32.041 -9.216 -26.105 1.00 97.00 290 ASN A CA 1
ATOM 2350 C C . ASN A 1 290 ? 31.681 -8.748 -27.523 1.00 97.00 290 ASN A C 1
ATOM 2352 O O . ASN A 1 290 ? 32.368 -9.105 -28.477 1.00 97.00 290 ASN A O 1
ATOM 2356 N N . LYS A 1 291 ? 30.711 -7.831 -27.670 1.00 97.69 291 LYS A N 1
ATOM 2357 C CA . LYS A 1 291 ? 30.432 -7.154 -28.952 1.00 97.69 291 LYS A CA 1
ATOM 2358 C C . LYS A 1 291 ? 31.680 -6.465 -29.517 1.00 97.69 291 LYS A C 1
ATOM 2360 O O . LYS A 1 291 ? 31.930 -6.542 -30.720 1.00 97.69 291 LYS A O 1
ATOM 2365 N N . HIS A 1 292 ? 32.490 -5.811 -28.681 1.00 97.19 292 HIS A N 1
ATOM 2366 C CA . HIS A 1 292 ? 33.745 -5.194 -29.127 1.00 97.19 292 HIS A CA 1
ATOM 2367 C C . HIS A 1 292 ? 34.794 -6.221 -29.573 1.00 97.19 292 HIS A C 1
ATOM 2369 O O . HIS A 1 292 ? 35.451 -6.018 -30.599 1.00 97.19 292 HIS A O 1
ATOM 2375 N N . LEU A 1 293 ? 34.958 -7.320 -28.834 1.00 97.31 293 LEU A N 1
ATOM 2376 C CA . LEU A 1 293 ? 35.880 -8.400 -29.195 1.00 97.31 293 LEU A CA 1
ATOM 2377 C C . LEU A 1 293 ? 35.453 -9.103 -30.482 1.00 97.31 293 LEU A C 1
ATOM 2379 O O . LEU A 1 293 ? 36.293 -9.308 -31.357 1.00 97.31 293 LEU A O 1
ATOM 2383 N N . GLN A 1 294 ? 34.160 -9.383 -30.637 1.00 96.88 294 GLN A N 1
ATOM 2384 C CA . GLN A 1 294 ? 33.588 -9.955 -31.850 1.00 96.88 294 GLN A CA 1
ATOM 2385 C C . GLN A 1 294 ? 33.938 -9.093 -33.069 1.00 96.88 294 GLN A C 1
ATOM 2387 O O . GLN A 1 294 ? 34.555 -9.583 -34.012 1.00 96.88 294 GLN A O 1
ATOM 2392 N N . LYS A 1 295 ? 33.718 -7.771 -32.982 1.00 96.88 295 LYS A N 1
ATOM 2393 C CA . LYS A 1 295 ? 34.127 -6.818 -34.028 1.00 96.88 295 LYS A CA 1
ATOM 2394 C C . LYS A 1 295 ? 35.631 -6.869 -34.335 1.00 96.88 295 LYS A C 1
ATOM 2396 O O . LYS A 1 295 ? 36.022 -6.729 -35.492 1.00 96.88 295 LYS A O 1
ATOM 2401 N N . ARG A 1 296 ? 36.507 -7.043 -33.334 1.00 96.69 296 ARG A N 1
ATOM 2402 C CA . ARG A 1 296 ? 37.965 -7.177 -33.558 1.00 96.69 296 ARG A CA 1
ATOM 2403 C C . ARG A 1 296 ? 38.319 -8.496 -34.244 1.00 96.69 296 ARG A C 1
ATOM 2405 O O . ARG A 1 296 ? 39.168 -8.495 -35.131 1.00 96.69 296 ARG A O 1
ATOM 2412 N N . ILE A 1 297 ? 37.682 -9.597 -33.852 1.00 95.81 297 ILE A N 1
ATOM 2413 C CA . ILE A 1 297 ? 37.870 -10.910 -34.477 1.00 95.81 297 ILE A CA 1
ATOM 2414 C C . ILE A 1 297 ? 37.443 -10.863 -35.940 1.00 95.81 297 ILE A C 1
ATOM 2416 O O . ILE A 1 297 ? 38.180 -11.346 -36.795 1.00 95.81 297 ILE A O 1
ATOM 2420 N N . ASP A 1 298 ? 36.299 -10.255 -36.237 1.00 94.62 298 ASP A N 1
ATOM 2421 C CA . ASP A 1 298 ? 35.798 -10.158 -37.606 1.00 94.62 298 ASP A CA 1
ATOM 2422 C C . ASP A 1 298 ? 36.754 -9.334 -38.482 1.00 94.62 298 ASP A C 1
ATOM 2424 O O . ASP A 1 298 ? 37.105 -9.767 -39.578 1.00 94.62 298 ASP A O 1
ATOM 2428 N N . LYS A 1 299 ? 37.328 -8.243 -37.950 1.00 94.56 299 LYS A N 1
ATOM 2429 C CA . LYS A 1 299 ? 38.412 -7.498 -38.621 1.00 94.56 299 LYS A CA 1
ATOM 2430 C C . LYS A 1 299 ? 39.646 -8.361 -38.906 1.00 94.56 299 LYS A C 1
ATOM 2432 O O . LYS A 1 299 ? 40.184 -8.310 -40.009 1.00 94.56 299 LYS A O 1
ATOM 2437 N N . LEU A 1 300 ? 40.103 -9.155 -37.934 1.00 92.62 300 LEU A N 1
ATOM 2438 C CA . LEU A 1 300 ? 41.262 -10.041 -38.108 1.00 92.62 300 LEU A CA 1
ATOM 2439 C C . LEU A 1 300 ? 40.986 -11.172 -39.108 1.00 92.62 300 LEU A C 1
ATOM 2441 O O . LEU A 1 300 ? 41.866 -11.519 -39.895 1.00 92.62 300 LEU A O 1
ATOM 2445 N N . LYS A 1 301 ? 39.773 -11.738 -39.106 1.00 92.81 301 LYS A N 1
ATOM 2446 C CA . LYS A 1 301 ? 39.343 -12.739 -40.094 1.00 92.81 301 LYS A CA 1
ATOM 2447 C C . LYS A 1 301 ? 39.359 -12.157 -41.502 1.00 92.81 301 LYS A C 1
ATOM 2449 O O . LYS A 1 301 ? 39.905 -12.802 -42.393 1.00 92.81 301 LYS A O 1
ATOM 2454 N N . SER A 1 302 ? 38.825 -10.948 -41.681 1.00 90.12 302 SER A N 1
ATOM 2455 C CA . SER A 1 302 ? 38.876 -10.240 -42.961 1.00 90.12 302 SER A CA 1
ATOM 2456 C C . SER A 1 302 ? 40.318 -10.014 -43.408 1.00 90.12 302 SER A C 1
ATOM 2458 O O . SER A 1 302 ? 40.674 -10.443 -44.498 1.00 90.12 302 SER A O 1
ATOM 2460 N N . ALA A 1 303 ? 41.183 -9.477 -42.537 1.00 88.88 303 ALA A N 1
ATOM 2461 C CA . ALA A 1 303 ? 42.598 -9.259 -42.850 1.00 88.88 303 ALA A CA 1
ATOM 2462 C C . ALA A 1 303 ? 43.338 -10.554 -43.238 1.00 88.88 303 ALA A C 1
ATOM 2464 O O . ALA A 1 303 ? 44.120 -10.564 -44.184 1.00 88.88 303 ALA A O 1
ATOM 2465 N N . ARG A 1 304 ? 43.071 -11.670 -42.545 1.00 85.62 304 ARG A N 1
ATOM 2466 C CA . ARG A 1 304 ? 43.646 -12.984 -42.876 1.00 85.62 304 ARG A CA 1
ATOM 2467 C C . ARG A 1 304 ? 43.166 -13.499 -44.233 1.00 85.62 304 ARG A C 1
ATOM 2469 O O . ARG A 1 304 ? 43.954 -14.092 -44.961 1.00 85.62 304 ARG A O 1
ATOM 2476 N N . ASN A 1 305 ? 41.885 -13.324 -44.549 1.00 78.00 305 ASN A N 1
ATOM 2477 C CA . ASN A 1 305 ? 41.335 -13.732 -45.840 1.00 78.00 305 ASN A CA 1
ATOM 2478 C C . ASN A 1 305 ? 41.905 -12.888 -46.991 1.00 78.00 305 ASN A C 1
ATOM 2480 O O . ASN A 1 305 ? 42.018 -13.405 -48.089 1.00 78.00 305 ASN A O 1
ATOM 2484 N N . SER A 1 306 ? 42.310 -11.640 -46.733 1.00 74.94 306 SER A N 1
ATOM 2485 C CA . SER A 1 306 ? 42.999 -10.773 -47.702 1.00 74.94 306 SER A CA 1
ATOM 2486 C C . SER A 1 306 ? 44.477 -11.123 -47.937 1.00 74.94 306 SER A C 1
ATOM 2488 O O . SER A 1 306 ? 45.089 -10.579 -48.848 1.00 74.94 306 SER A O 1
ATOM 2490 N N . LEU A 1 307 ? 45.068 -11.978 -47.096 1.00 69.75 307 LEU A N 1
ATOM 2491 C CA . LEU A 1 307 ? 46.467 -12.429 -47.175 1.00 69.75 307 LEU A CA 1
ATOM 2492 C C . LEU A 1 307 ? 46.618 -13.824 -47.818 1.00 69.75 307 LEU A C 1
ATOM 2494 O O . LEU A 1 307 ? 47.742 -14.307 -47.947 1.00 69.75 307 LEU A O 1
ATOM 2498 N N . LYS A 1 308 ? 45.507 -14.479 -48.172 1.00 49.03 308 LYS A N 1
ATOM 2499 C CA . LYS A 1 308 ? 45.457 -15.731 -48.942 1.00 49.03 308 LYS A CA 1
ATOM 2500 C C . LYS A 1 308 ? 45.052 -15.441 -50.378 1.00 49.03 308 LYS A C 1
ATOM 2502 O O . LYS A 1 308 ? 45.519 -16.204 -51.248 1.00 49.03 308 LYS A O 1
#

Solvent-accessible surface area (backbone atoms only — not comparable to full-atom values): 17584 Å² total; per-residue (Å²): 135,82,90,84,88,82,87,81,82,87,82,80,81,85,78,81,83,81,80,86,77,79,88,80,92,74,96,65,84,82,54,73,62,58,59,49,49,54,49,50,53,52,52,51,50,52,51,51,50,52,53,50,50,54,49,49,52,50,51,52,52,54,50,50,55,50,54,51,54,52,49,56,52,50,50,54,51,49,52,52,49,53,51,53,53,50,52,51,53,54,51,51,54,51,49,56,49,51,55,51,53,52,49,52,52,52,52,51,49,52,52,51,53,50,52,50,50,54,51,51,51,52,36,54,74,67,49,39,41,79,43,83,34,80,92,46,73,44,80,37,44,55,69,56,50,56,52,52,56,73,55,44,89,59,39,65,68,56,27,54,49,50,53,53,51,52,53,49,52,53,50,53,50,52,54,49,53,52,49,54,51,52,52,50,56,51,48,53,56,50,50,59,56,46,73,75,72,65,80,95,78,90,87,62,71,69,62,54,53,53,53,54,51,52,54,52,51,51,53,51,51,52,51,52,51,52,48,54,53,52,53,53,52,50,54,54,48,52,56,49,48,57,53,48,53,56,48,51,56,50,53,50,54,54,48,55,54,48,53,52,52,51,53,52,51,53,52,49,52,58,47,53,54,48,53,51,52,53,51,50,53,50,48,54,55,49,52,52,52,47,54,54,49,51,56,50,49,53,51,51,52,52,55,54,62,75,74,109

Secondary structure (DSSP, 8-state):
-------------------------------HHHHHHHHHHHHHHHHHHHHHHHHHHHHHHHHHHHHHHHHHHHHHHHHHHHHHHHHHHHHHHHHHHHHHHHHHHHHHHHHHHHHHHHHHHHHHHTTEEEEEETTEEEEEEHHHHHHHHHT-SS-HHHHHHHHHHHHHHHHHHHHHHHHHHHHHHHHHHHHHHHHTT----SS-HHHHHHHHHHHHHHHHHHHHHHHHHHHHHHHHHHHHHHHHHHHHHHHHHHHHHHHHHHHHHHHHHHHHHHHHHHHHHHHHHHHHHHHHHHHHHHHHHHHHHTT-

Sequence (308 aa):
MRISREGRPFTSGSSYSGSRRSSEDSTDGLDGRDIRHQLQDVEESFRKAMISNAQLDNERTALAYHVDTLKDDMEELTEKFLHVQKDHRDKSRALDQLQRDLRKLQEENALLQEGIRQRDELIEANGLVLVQNGDGPDLVTQEAAELLDQAGHGSLDVRLKRFAEEKQQLQDEINRLQLDLAEERQKVTRLEQISLVHGPQTNGPEMRLIEVQREANKQVDDYKYRLRKAEQENIALQSSVSRLETQVLRFKATLEESEKLEDDLKAEKRKLQRECREAQARIEELETANKHLQKRIDKLKSARNSLK

Organism: Rhipicephalus appendiculatus (NCBI:txid34631)

InterPro domains:
  IPR019139 Leucine-rich repeat flightless-interacting protein 1/2 [PF09738] (9-234)
  IPR019139 Leucine-rich repeat flightless-interacting protein 1/2 [PTHR19212] (32-307)